Protein AF-0000000084987198 (afdb_homodimer)

Secondary structure (DSSP, 8-state):
-BGGG--HHHHHHHHHHHTT-S-EEEETTEEEETTEE--TTT-HHHHHHHHHHHTEEEEE---TTS--EEEEETTS--EEEESSHHHHHHHHHHHHHH-SB---/-BGGG--HHHHHHHHHHHTT-S-EEEETTEEEETTEE--TTT-HHHHHHHHHHHTEEEEE---TTS--EEEEETTS--EEEESSHHHHHHHHHHHHHH-SB---

Nearest PDB structures (foldseek):
  4pup-assembly1_A-2  TM=8.197E-01  e=8.682E-09  Burkholderia cenocepacia J2315
  4qyb-assembly1_A  TM=8.614E-01  e=1.372E-07  Burkholderia cenocepacia J2315
  4pup-assembly2_C  TM=8.541E-01  e=2.129E-07  Burkholderia cenocepacia J2315
  1r7l-assembly1_B  TM=6.574E-01  e=4.109E-02  Bacillus cereus
  1r7l-assembly1_A  TM=6.553E-01  e=1.534E-01  Bacillus cereus

Organism: Nitrosospira multiformis (strain ATCC 25196 / NCIMB 11849 / C 71) (NCBI:txid323848)

Structure (mmCIF, N/CA/C/O backbone):
data_AF-0000000084987198-model_v1
#
loop_
_entity.id
_entity.type
_entity.pdbx_description
1 polymer 'DUF2591 domain-containing protein'
#
loop_
_atom_site.group_PDB
_atom_site.id
_atom_site.type_symbol
_atom_site.label_atom_id
_atom_site.label_alt_id
_atom_site.label_comp_id
_atom_site.label_asym_id
_atom_site.label_entity_id
_atom_site.label_seq_id
_atom_site.pdbx_PDB_ins_code
_atom_site.Cartn_x
_atom_site.Cartn_y
_atom_site.Cartn_z
_atom_site.occupancy
_atom_site.B_iso_or_equiv
_atom_site.auth_seq_id
_atom_site.auth_comp_id
_atom_site.auth_asym_id
_atom_site.auth_atom_id
_atom_site.pdbx_PDB_model_num
ATOM 1 N N . MET A 1 1 ? -2.961 -26.531 -2.234 1 95.56 1 MET A N 1
ATOM 2 C CA . MET A 1 1 ? -3.043 -25.688 -1.049 1 95.56 1 MET A CA 1
ATOM 3 C C . MET A 1 1 ? -3.904 -24.453 -1.316 1 95.56 1 MET A C 1
ATOM 5 O O . MET A 1 1 ? -3.824 -23.859 -2.391 1 95.56 1 MET A O 1
ATOM 9 N N . ARG A 1 2 ? -4.75 -24.094 -0.308 1 98.12 2 ARG A N 1
ATOM 10 C CA . ARG A 1 2 ? -5.609 -22.922 -0.488 1 98.12 2 ARG A CA 1
ATOM 11 C C . ARG A 1 2 ? -4.809 -21.641 -0.394 1 98.12 2 ARG A C 1
ATOM 13 O O . ARG A 1 2 ? -4 -21.469 0.522 1 98.12 2 ARG A O 1
ATOM 20 N N . VAL A 1 3 ? -5.082 -20.781 -1.3 1 98.56 3 VAL A N 1
ATOM 21 C CA . VAL A 1 3 ? -4.383 -19.5 -1.342 1 98.56 3 VAL A CA 1
ATOM 22 C C . VAL A 1 3 ? -4.633 -18.734 -0.048 1 98.56 3 VAL A C 1
ATOM 24 O O . VAL A 1 3 ? -3.738 -18.062 0.467 1 98.56 3 VAL A O 1
ATOM 27 N N . SER A 1 4 ? -5.832 -18.828 0.525 1 98.25 4 SER A N 1
ATOM 28 C CA . SER A 1 4 ? -6.227 -18.109 1.738 1 98.25 4 SER A CA 1
ATOM 29 C C . SER A 1 4 ? -5.391 -18.562 2.934 1 98.25 4 SER A C 1
ATOM 31 O O . SER A 1 4 ? -5.379 -17.891 3.973 1 98.25 4 SER A O 1
ATOM 33 N N . GLU A 1 5 ? -4.648 -19.609 2.797 1 97.62 5 GLU A N 1
ATOM 34 C CA . GLU A 1 5 ? -3.863 -20.141 3.906 1 97.62 5 GLU A CA 1
ATOM 35 C C . GLU A 1 5 ? -2.381 -19.828 3.738 1 97.62 5 GLU A C 1
ATOM 37 O O . GLU A 1 5 ? -1.586 -20.047 4.656 1 97.62 5 GLU A O 1
ATOM 42 N N . LEU A 1 6 ? -2.023 -19.375 2.596 1 98.12 6 LEU A N 1
ATOM 43 C CA . LEU A 1 6 ? -0.623 -19.078 2.322 1 98.12 6 LEU A CA 1
ATOM 44 C C . LEU A 1 6 ? -0.114 -17.969 3.242 1 98.12 6 LEU A C 1
ATOM 46 O O . LEU A 1 6 ? -0.824 -17 3.502 1 98.12 6 LEU A O 1
ATOM 50 N N . LYS A 1 7 ? 1.096 -18.172 3.729 1 97.12 7 LYS A N 1
ATOM 51 C CA . LYS A 1 7 ? 1.742 -17.172 4.574 1 97.12 7 LYS A CA 1
ATOM 52 C C . LYS A 1 7 ? 3.262 -17.266 4.473 1 97.12 7 LYS A C 1
ATOM 54 O O . LYS A 1 7 ? 3.795 -18.234 3.934 1 97.12 7 LYS A O 1
ATOM 59 N N . GLY A 1 8 ? 3.889 -16.266 4.902 1 97.75 8 GLY A N 1
ATOM 60 C CA . GLY A 1 8 ? 5.34 -16.281 5.012 1 97.75 8 GLY A CA 1
ATOM 61 C C . GLY A 1 8 ? 6.031 -16.594 3.699 1 97.75 8 GLY A C 1
ATOM 62 O O . GLY A 1 8 ? 5.668 -16.062 2.652 1 97.75 8 GLY A O 1
ATOM 63 N N . GLU A 1 9 ? 7.035 -17.453 3.822 1 98.06 9 GLU A N 1
ATOM 64 C CA . GLU A 1 9 ? 7.895 -17.766 2.682 1 98.06 9 GLU A CA 1
ATOM 65 C C . GLU A 1 9 ? 7.113 -18.453 1.571 1 98.06 9 GLU A C 1
ATOM 67 O O . GLU A 1 9 ? 7.422 -18.297 0.389 1 98.06 9 GLU A O 1
ATOM 72 N N . LEU A 1 10 ? 6.145 -19.188 1.905 1 97.69 10 LEU A N 1
ATOM 73 C CA . LEU A 1 10 ? 5.359 -19.875 0.89 1 97.69 10 LEU A CA 1
ATOM 74 C C . LEU A 1 10 ? 4.504 -18.906 0.097 1 97.69 10 LEU A C 1
ATOM 76 O O . LEU A 1 10 ? 4.398 -19.016 -1.127 1 97.69 10 LEU A O 1
ATOM 80 N N . LEU A 1 11 ? 3.885 -17.984 0.787 1 98.62 11 LEU A N 1
ATOM 81 C CA . LEU A 1 11 ? 3.162 -16.938 0.077 1 98.62 11 LEU A CA 1
ATOM 82 C C . LEU A 1 11 ? 4.102 -16.156 -0.836 1 98.62 11 LEU A C 1
ATOM 84 O O . LEU A 1 11 ? 3.797 -15.945 -2.014 1 98.62 11 LEU A O 1
ATOM 88 N N . ASP A 1 12 ? 5.199 -15.797 -0.318 1 98.75 12 ASP A N 1
ATOM 89 C CA . ASP A 1 12 ? 6.164 -15.016 -1.079 1 98.75 12 ASP A CA 1
ATOM 90 C C . ASP A 1 12 ? 6.664 -15.789 -2.297 1 98.75 12 ASP A C 1
ATOM 92 O O . ASP A 1 12 ? 6.902 -15.203 -3.355 1 98.75 12 ASP A O 1
ATOM 96 N N . TYR A 1 13 ? 6.812 -17.109 -2.133 1 98.38 13 TYR A N 1
ATOM 97 C CA . TYR A 1 13 ? 7.188 -17.984 -3.242 1 98.38 13 TYR A CA 1
ATOM 98 C C . TYR A 1 13 ? 6.168 -17.891 -4.371 1 98.38 13 TYR A C 1
ATOM 100 O O . TYR A 1 13 ? 6.535 -17.688 -5.531 1 98.38 13 TYR A O 1
ATOM 108 N N . TRP A 1 14 ? 4.969 -18 -4.055 1 98.38 14 TRP A N 1
ATOM 109 C CA . TRP A 1 14 ? 3.922 -18.016 -5.066 1 98.38 14 TRP A CA 1
ATOM 110 C C . TRP A 1 14 ? 3.73 -16.641 -5.676 1 98.38 14 TRP A C 1
ATOM 112 O O . TRP A 1 14 ? 3.355 -16.516 -6.844 1 98.38 14 TRP A O 1
ATOM 122 N N . VAL A 1 15 ? 3.998 -15.578 -4.93 1 98.75 15 VAL A N 1
ATOM 123 C CA . VAL A 1 15 ? 3.99 -14.234 -5.496 1 98.75 15 VAL A CA 1
ATOM 124 C C . VAL A 1 15 ? 5.086 -14.109 -6.551 1 98.75 15 VAL A C 1
ATOM 126 O O . VAL A 1 15 ? 4.871 -13.531 -7.617 1 98.75 15 VAL A O 1
ATOM 129 N N . ALA A 1 16 ? 6.234 -14.656 -6.211 1 98.62 16 ALA A N 1
ATOM 130 C CA . ALA A 1 16 ? 7.324 -14.648 -7.18 1 98.62 16 ALA A CA 1
ATOM 131 C C . ALA A 1 16 ? 6.93 -15.391 -8.453 1 98.62 16 ALA A C 1
ATOM 133 O O . ALA A 1 16 ? 7.18 -14.914 -9.562 1 98.62 16 ALA A O 1
ATOM 134 N N . LYS A 1 17 ? 6.328 -16.547 -8.289 1 97.81 17 LYS A N 1
ATOM 135 C CA . LYS A 1 17 ? 5.859 -17.328 -9.438 1 97.81 17 LYS A CA 1
ATOM 136 C C . LYS A 1 17 ? 4.836 -16.531 -10.242 1 97.81 17 LYS A C 1
ATOM 138 O O . LYS A 1 17 ? 4.891 -16.516 -11.477 1 97.81 17 LYS A O 1
ATOM 143 N N . ALA A 1 18 ? 3.947 -15.906 -9.547 1 98.06 18 ALA A N 1
ATOM 144 C CA . ALA A 1 18 ? 2.939 -15.078 -10.203 1 98.06 18 ALA A CA 1
ATOM 145 C C . ALA A 1 18 ? 3.592 -13.945 -11 1 98.06 18 ALA A C 1
ATOM 147 O O . ALA A 1 18 ? 3.045 -13.492 -12.008 1 98.06 18 ALA A O 1
ATOM 148 N N . ASN A 1 19 ? 4.734 -13.461 -10.531 1 97.25 19 ASN A N 1
ATOM 149 C CA . ASN A 1 19 ? 5.492 -12.391 -11.164 1 97.25 19 ASN A CA 1
ATOM 150 C C . ASN A 1 19 ? 6.414 -12.93 -12.258 1 97.25 19 ASN A C 1
ATOM 152 O O . ASN A 1 19 ? 7.316 -12.227 -12.711 1 97.25 19 ASN A O 1
ATOM 156 N N . ASP A 1 20 ? 6.27 -14.156 -12.602 1 96.56 20 ASP A N 1
ATOM 157 C CA . ASP A 1 20 ? 6.973 -14.828 -13.688 1 96.56 20 ASP A CA 1
ATOM 158 C C . ASP A 1 20 ? 8.469 -14.898 -13.406 1 96.56 20 ASP A C 1
ATOM 160 O O . ASP A 1 20 ? 9.289 -14.711 -14.312 1 96.56 20 ASP A O 1
ATOM 164 N N . VAL A 1 21 ? 8.75 -14.93 -12.164 1 95.56 21 VAL A N 1
ATOM 165 C CA . VAL A 1 21 ? 10.141 -15.148 -11.789 1 95.56 21 VAL A CA 1
ATOM 166 C C . VAL A 1 21 ? 10.539 -16.594 -12.07 1 95.56 21 VAL A C 1
ATOM 168 O O . VAL A 1 21 ? 9.859 -17.531 -11.633 1 95.56 21 VAL A O 1
ATOM 171 N N . GLU A 1 22 ? 11.57 -16.781 -12.758 1 92.56 22 GLU A N 1
ATOM 172 C CA . GLU A 1 22 ? 11.977 -18.109 -13.195 1 92.56 22 GLU A CA 1
ATOM 173 C C . GLU A 1 22 ? 12.68 -18.875 -12.078 1 92.56 22 GLU A C 1
ATOM 175 O O . GLU A 1 22 ? 12.367 -20.031 -11.82 1 92.56 22 GLU A O 1
ATOM 180 N N . GLU A 1 23 ? 13.609 -18.188 -11.453 1 95.31 23 GLU A N 1
ATOM 181 C CA . GLU A 1 23 ? 14.406 -18.859 -10.422 1 95.31 23 GLU A CA 1
ATOM 182 C C . GLU A 1 23 ? 14.047 -18.344 -9.031 1 95.31 23 GLU A C 1
ATOM 184 O O . GLU A 1 23 ? 14.5 -17.266 -8.625 1 95.31 23 GLU A O 1
ATOM 189 N N . VAL A 1 24 ? 13.289 -19.062 -8.383 1 97.12 24 VAL A N 1
ATOM 190 C CA . VAL A 1 24 ? 12.875 -18.75 -7.02 1 97.12 24 VAL A CA 1
ATOM 191 C C . VAL A 1 24 ? 13.109 -19.969 -6.113 1 97.12 24 VAL A C 1
ATOM 193 O O . VAL A 1 24 ? 12.859 -21.109 -6.508 1 97.12 24 VAL A O 1
ATOM 196 N N . HIS A 1 25 ? 13.664 -19.719 -4.875 1 96.69 25 HIS A N 1
ATOM 197 C CA . HIS A 1 25 ? 13.938 -20.766 -3.898 1 96.69 25 HIS A CA 1
ATOM 198 C C . HIS A 1 25 ? 13.5 -20.344 -2.498 1 96.69 25 HIS A C 1
ATOM 200 O O . HIS A 1 25 ? 13.477 -19.141 -2.188 1 96.69 25 HIS A O 1
ATOM 206 N N . VAL A 1 26 ? 13.07 -21.312 -1.726 1 96.94 26 VAL A N 1
ATOM 207 C CA . VAL A 1 26 ? 12.883 -21.109 -0.294 1 96.94 26 VAL A CA 1
ATOM 208 C C . VAL A 1 26 ? 14.047 -21.719 0.479 1 96.94 26 VAL A C 1
ATOM 210 O O . VAL A 1 26 ? 14.25 -22.938 0.432 1 96.94 26 VAL A O 1
ATOM 213 N N . ILE A 1 27 ? 14.836 -20.906 1.097 1 96.56 27 ILE A N 1
ATOM 214 C CA . ILE A 1 27 ? 16 -21.328 1.872 1 96.56 27 ILE A CA 1
ATOM 215 C C . ILE A 1 27 ? 15.859 -20.844 3.312 1 96.56 27 ILE A C 1
ATOM 217 O O . ILE A 1 27 ? 15.688 -19.656 3.559 1 96.56 27 ILE A O 1
ATOM 221 N N . ASP A 1 28 ? 15.961 -21.75 4.355 1 95.88 28 ASP A N 1
ATOM 222 C CA . ASP A 1 28 ? 15.883 -21.422 5.777 1 95.88 28 ASP A CA 1
ATOM 223 C C . ASP A 1 28 ? 14.648 -20.578 6.082 1 95.88 28 ASP A C 1
ATOM 225 O O . ASP A 1 28 ? 14.75 -19.516 6.699 1 95.88 28 ASP A O 1
ATOM 229 N N . SER A 1 29 ? 13.539 -20.891 5.473 1 96.25 29 SER A N 1
ATOM 230 C CA . SER A 1 29 ? 12.234 -20.281 5.727 1 96.25 29 SER A CA 1
ATOM 231 C C . SER A 1 29 ? 12.164 -18.875 5.148 1 96.25 29 SER A C 1
ATOM 233 O O . SER A 1 29 ? 11.43 -18.016 5.66 1 96.25 29 SER A O 1
ATOM 235 N N . HIS A 1 30 ? 13 -18.625 4.137 1 97.38 30 HIS A N 1
ATOM 236 C CA . HIS A 1 30 ? 12.953 -17.359 3.414 1 97.38 30 HIS A CA 1
ATOM 237 C C . HIS A 1 30 ? 12.867 -17.594 1.909 1 97.38 30 HIS A C 1
ATOM 239 O O . HIS A 1 30 ? 13.523 -18.5 1.374 1 97.38 30 HIS A O 1
ATOM 245 N N . CYS A 1 31 ? 11.984 -16.844 1.279 1 98.44 31 CYS A N 1
ATOM 246 C CA . CYS A 1 31 ? 11.945 -16.844 -0.179 1 98.44 31 CYS A CA 1
ATOM 247 C C . CYS A 1 31 ? 13.102 -16.031 -0.752 1 98.44 31 CYS A C 1
ATOM 249 O O . CYS A 1 31 ? 13.375 -14.914 -0.295 1 98.44 31 CYS A O 1
ATOM 251 N N . VAL A 1 32 ? 13.781 -16.594 -1.718 1 98 32 VAL A N 1
ATOM 252 C CA . VAL A 1 32 ? 14.961 -15.977 -2.322 1 98 32 VAL A CA 1
ATOM 253 C C . VAL A 1 32 ? 14.797 -15.93 -3.84 1 98 32 VAL A C 1
ATOM 255 O O . VAL A 1 32 ? 14.492 -16.953 -4.469 1 98 32 VAL A O 1
ATOM 258 N N . VAL A 1 33 ? 14.93 -14.703 -4.41 1 97.44 33 VAL A N 1
ATOM 259 C CA . VAL A 1 33 ? 14.914 -14.453 -5.848 1 97.44 33 VAL A CA 1
ATOM 260 C C . VAL A 1 33 ? 16.219 -13.773 -6.27 1 97.44 33 VAL A C 1
ATOM 262 O O . VAL A 1 33 ? 16.609 -12.758 -5.699 1 97.44 33 VAL A O 1
ATOM 265 N N . ASN A 1 34 ? 16.906 -14.352 -7.23 1 94.88 34 ASN A N 1
ATOM 266 C CA . ASN A 1 34 ? 18.188 -13.812 -7.695 1 94.88 34 ASN A CA 1
ATOM 267 C C . ASN A 1 34 ? 19.141 -13.539 -6.535 1 94.88 34 ASN A C 1
ATOM 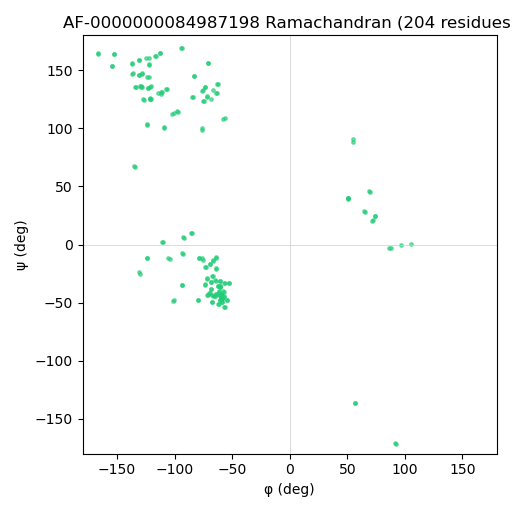269 O O . ASN A 1 34 ? 19.688 -12.445 -6.426 1 94.88 34 ASN A O 1
ATOM 273 N N . HIS A 1 35 ? 19.141 -14.383 -5.602 1 93.19 35 HIS A N 1
ATOM 274 C CA . HIS A 1 35 ? 20.062 -14.391 -4.469 1 93.19 35 HIS A CA 1
ATOM 275 C C . HIS A 1 35 ? 19.75 -13.266 -3.492 1 93.19 35 HIS A C 1
ATOM 277 O O . HIS A 1 35 ? 20.609 -12.828 -2.732 1 93.19 35 HIS A O 1
ATOM 283 N N . GLN A 1 36 ? 18.609 -12.789 -3.535 1 96.44 36 GLN A N 1
ATOM 284 C CA . GLN A 1 36 ? 18.156 -11.766 -2.594 1 96.44 36 GLN A CA 1
ATOM 285 C C . GLN A 1 36 ? 16.828 -12.156 -1.942 1 96.44 36 GLN A C 1
ATOM 287 O O . GLN A 1 36 ? 15.984 -12.789 -2.576 1 96.44 36 GLN A O 1
ATOM 292 N N . ARG A 1 37 ? 16.719 -11.727 -0.712 1 97.31 37 ARG A N 1
ATOM 293 C CA . ARG A 1 37 ? 15.461 -11.992 -0.005 1 97.31 37 ARG A CA 1
ATOM 294 C C . ARG A 1 37 ? 14.289 -11.289 -0.687 1 97.31 37 ARG A C 1
ATOM 296 O O . ARG A 1 37 ? 14.406 -10.133 -1.106 1 97.31 37 ARG A O 1
ATOM 303 N N . TRP A 1 38 ? 13.242 -12.008 -0.928 1 98.38 38 TRP A N 1
ATOM 304 C CA . TRP A 1 38 ? 12.023 -11.547 -1.572 1 98.38 38 TRP A CA 1
ATOM 305 C C . TRP A 1 38 ? 10.805 -11.812 -0.692 1 98.38 38 TRP A C 1
ATOM 307 O O . TRP A 1 38 ? 10.336 -12.953 -0.6 1 98.38 38 TRP A O 1
ATOM 317 N N . GLU A 1 39 ? 10.328 -10.703 -0.047 1 98.69 39 GLU A N 1
ATOM 318 C CA . GLU A 1 39 ? 9.281 -10.844 0.963 1 98.69 39 GLU A CA 1
ATOM 319 C C . GLU A 1 39 ? 8.188 -9.797 0.778 1 98.69 39 GLU A C 1
ATOM 321 O O . GLU A 1 39 ? 7.938 -8.992 1.676 1 98.69 39 GLU A O 1
ATOM 326 N N . PRO A 1 40 ? 7.453 -9.891 -0.296 1 98.81 40 PRO A N 1
ATOM 327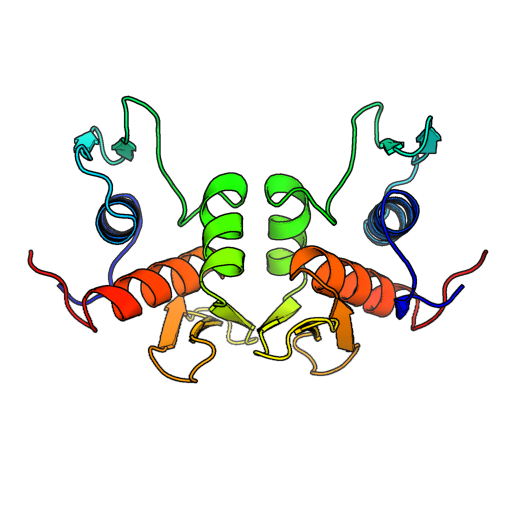 C CA . PRO A 1 40 ? 6.441 -8.867 -0.593 1 98.81 40 PRO A CA 1
ATOM 328 C C . PRO A 1 40 ? 5.266 -8.906 0.381 1 98.81 40 PRO A C 1
ATOM 330 O O . PRO A 1 40 ? 4.523 -7.926 0.495 1 98.81 40 PRO A O 1
ATOM 333 N N . SER A 1 41 ? 5.078 -9.961 1.116 1 98.81 41 SER A N 1
ATOM 334 C CA . SER A 1 41 ? 3.949 -10.078 2.035 1 98.81 41 SER A CA 1
ATOM 335 C C . SER A 1 41 ? 4.207 -9.305 3.324 1 98.81 41 SER A C 1
ATOM 337 O O . SER A 1 41 ? 3.287 -9.078 4.113 1 98.81 41 SER A O 1
ATOM 339 N N . VAL A 1 42 ? 5.477 -8.852 3.521 1 98.5 42 VAL A N 1
ATOM 340 C CA . VAL A 1 42 ? 5.777 -8.109 4.742 1 98.5 42 VAL A CA 1
ATOM 341 C C . VAL A 1 42 ? 6.52 -6.82 4.391 1 98.5 42 VAL A C 1
ATOM 343 O O . VAL A 1 42 ? 6.543 -5.875 5.184 1 98.5 42 VAL A O 1
ATOM 346 N N . ASP A 1 43 ? 7.172 -6.797 3.271 1 98.75 43 ASP A N 1
ATOM 347 C CA . ASP A 1 43 ? 7.996 -5.664 2.857 1 98.75 43 ASP A CA 1
ATOM 348 C C . ASP A 1 43 ? 7.238 -4.758 1.892 1 98.75 43 ASP A C 1
ATOM 350 O O . ASP A 1 43 ? 7.078 -5.086 0.715 1 98.75 43 ASP A O 1
ATOM 354 N N . TRP A 1 44 ? 6.98 -3.576 2.312 1 98.88 44 TRP A N 1
ATOM 355 C CA . TRP A 1 44 ? 6.188 -2.641 1.52 1 98.88 44 TRP A CA 1
ATOM 356 C C . TRP A 1 44 ? 6.949 -2.201 0.275 1 98.88 44 TRP A C 1
ATOM 358 O O . TRP A 1 44 ? 6.348 -1.936 -0.769 1 98.88 44 TRP A O 1
ATOM 368 N N . SER A 1 45 ? 8.242 -2.113 0.355 1 98.75 45 SER A N 1
ATOM 369 C CA . SER A 1 45 ? 9.008 -1.714 -0.82 1 98.75 45 SER A CA 1
ATOM 370 C C . SER A 1 45 ? 8.875 -2.74 -1.94 1 98.75 45 SER A C 1
ATOM 372 O O . SER A 1 45 ? 9.094 -2.422 -3.111 1 98.75 45 SER A O 1
ATOM 374 N N . GLN A 1 46 ? 8.5 -3.928 -1.6 1 98.69 46 GLN A N 1
ATOM 375 C CA . GLN A 1 46 ? 8.32 -4.984 -2.59 1 98.69 46 GLN A CA 1
ATOM 376 C C . GLN A 1 46 ? 6.844 -5.18 -2.924 1 98.69 46 GLN A C 1
ATOM 378 O O . GLN A 1 46 ? 6.469 -5.23 -4.098 1 98.69 46 GLN A O 1
ATOM 383 N N . GLY A 1 47 ? 6.016 -5.281 -1.897 1 98.81 47 GLY A N 1
ATOM 384 C CA . GLY A 1 47 ? 4.598 -5.555 -2.092 1 98.81 47 GLY A CA 1
ATOM 385 C C . GLY A 1 47 ? 3.83 -4.363 -2.633 1 98.81 47 GLY A C 1
ATOM 386 O O . GLY A 1 47 ? 2.873 -4.527 -3.393 1 98.81 47 GLY A O 1
ATOM 387 N N . GLY A 1 48 ? 4.211 -3.16 -2.232 1 98.81 48 GLY A N 1
ATOM 388 C CA . GLY A 1 48 ? 3.533 -1.937 -2.631 1 98.81 48 GLY A CA 1
ATOM 389 C C . GLY A 1 48 ? 3.457 -1.761 -4.137 1 98.81 48 GLY A C 1
ATOM 390 O O . GLY A 1 48 ? 2.371 -1.572 -4.691 1 98.81 48 GLY A O 1
ATOM 391 N N . PRO A 1 49 ? 4.602 -1.828 -4.781 1 98.69 49 PRO A N 1
ATOM 392 C CA . PRO A 1 49 ? 4.605 -1.699 -6.242 1 98.69 49 PRO A CA 1
ATOM 393 C C . PRO A 1 49 ? 3.705 -2.725 -6.926 1 98.69 49 PRO A C 1
ATOM 395 O O . PRO A 1 49 ? 3.125 -2.439 -7.977 1 98.69 49 PRO A O 1
ATOM 398 N N . ILE A 1 50 ? 3.57 -3.902 -6.406 1 98.62 50 ILE A N 1
ATOM 399 C CA . ILE A 1 50 ? 2.691 -4.922 -6.973 1 98.62 50 ILE A CA 1
ATOM 400 C C . ILE A 1 50 ? 1.236 -4.484 -6.832 1 98.62 50 ILE A C 1
ATOM 402 O O . ILE A 1 50 ? 0.451 -4.609 -7.777 1 98.62 50 ILE A O 1
ATOM 406 N N . ILE A 1 51 ? 0.823 -3.943 -5.66 1 98.56 51 ILE A N 1
ATOM 407 C CA . ILE A 1 51 ? -0.519 -3.424 -5.422 1 98.56 51 ILE A CA 1
ATOM 408 C C . ILE A 1 51 ? -0.866 -2.383 -6.484 1 98.56 51 ILE A C 1
ATOM 410 O O . ILE A 1 51 ? -1.944 -2.432 -7.082 1 98.56 51 ILE A O 1
ATOM 414 N N . GLU A 1 52 ? 0.058 -1.502 -6.691 1 97.62 52 GLU A N 1
ATOM 415 C CA . GLU A 1 52 ? -0.151 -0.421 -7.648 1 97.62 52 GLU A CA 1
ATOM 416 C C . GLU A 1 52 ? -0.233 -0.957 -9.078 1 97.62 52 GLU A C 1
ATOM 418 O O . GLU A 1 52 ? -1.172 -0.642 -9.812 1 97.62 52 GLU A O 1
ATOM 423 N N . ARG A 1 53 ? 0.683 -1.753 -9.469 1 97.12 53 ARG A N 1
ATOM 424 C CA . ARG A 1 53 ? 0.782 -2.266 -10.828 1 97.12 53 ARG A CA 1
ATOM 425 C C . ARG A 1 53 ? -0.449 -3.086 -11.195 1 97.12 53 ARG A C 1
ATOM 427 O O . ARG A 1 53 ? -0.95 -2.996 -12.32 1 97.12 53 ARG A O 1
ATOM 434 N N . GLU A 1 54 ? -0.947 -3.885 -10.281 1 97 54 GLU A N 1
ATOM 435 C CA . GLU A 1 54 ? -2.018 -4.832 -10.57 1 97 54 GLU A CA 1
ATOM 436 C C . GLU A 1 54 ? -3.387 -4.23 -10.266 1 97 54 GLU A C 1
ATOM 438 O O . GLU A 1 54 ? -4.418 -4.852 -10.531 1 97 54 GLU A O 1
ATOM 443 N N . GLY A 1 55 ? -3.391 -3.061 -9.664 1 96.38 55 GLY A N 1
ATOM 444 C CA . GLY A 1 55 ? -4.648 -2.41 -9.32 1 96.38 55 GLY A CA 1
ATOM 445 C C . GLY A 1 55 ? -5.41 -3.123 -8.227 1 96.38 55 GLY A C 1
ATOM 446 O O . GLY A 1 55 ? -6.613 -3.367 -8.352 1 96.38 55 GLY A O 1
ATOM 447 N N . ILE A 1 56 ? -4.738 -3.482 -7.219 1 98.38 56 ILE A N 1
ATOM 448 C CA . ILE A 1 56 ? -5.352 -4.203 -6.109 1 98.38 56 ILE A CA 1
ATOM 449 C C . ILE A 1 56 ? -5.988 -3.209 -5.141 1 98.38 56 ILE A C 1
ATOM 451 O O . ILE A 1 56 ? -5.324 -2.283 -4.664 1 98.38 56 ILE A O 1
ATOM 455 N N . ASN A 1 57 ? -7.25 -3.406 -4.836 1 98.62 57 ASN A N 1
ATOM 456 C CA . ASN A 1 57 ? -7.961 -2.613 -3.836 1 98.62 57 ASN A CA 1
ATOM 457 C C . ASN A 1 57 ? -7.711 -3.139 -2.426 1 98.62 57 ASN A C 1
ATOM 459 O O . ASN A 1 57 ? -7.613 -4.352 -2.217 1 98.62 57 ASN A O 1
ATOM 463 N N . LEU A 1 58 ? -7.645 -2.25 -1.477 1 98.44 58 LEU A N 1
ATOM 464 C CA . LEU A 1 58 ? -7.453 -2.588 -0.07 1 98.44 58 LEU A CA 1
ATOM 465 C C . LEU A 1 58 ? -8.586 -2.02 0.783 1 98.44 58 LEU A C 1
ATOM 467 O O . LEU A 1 58 ? -8.938 -0.846 0.649 1 98.44 58 LEU A O 1
ATOM 471 N N . SER A 1 59 ? -9.07 -2.879 1.67 1 97.25 59 SER A N 1
ATOM 472 C CA . SER A 1 59 ? -10.086 -2.475 2.639 1 97.25 59 SER A CA 1
ATOM 473 C C . SER A 1 59 ? -9.742 -2.971 4.039 1 97.25 59 SER A C 1
ATOM 475 O O . SER A 1 59 ? -9.344 -4.125 4.215 1 97.25 59 SER A O 1
ATOM 477 N N . HIS A 1 60 ? -9.906 -2.09 5.008 1 94.75 60 HIS A N 1
ATOM 478 C CA . HIS A 1 60 ? -9.617 -2.395 6.406 1 94.75 60 HIS A CA 1
ATOM 479 C C . HIS A 1 60 ? -10.891 -2.461 7.234 1 94.75 60 HIS A C 1
ATOM 481 O O . HIS A 1 60 ? -11.773 -1.605 7.098 1 94.75 60 HIS A O 1
ATOM 487 N N . SER A 1 61 ? -11.016 -3.479 7.969 1 89.19 61 SER A N 1
ATOM 488 C CA . SER A 1 61 ? -12.148 -3.596 8.883 1 89.19 61 SER A CA 1
ATOM 489 C C . SER A 1 61 ? -11.688 -3.543 10.336 1 89.19 61 SER A C 1
ATOM 491 O O . SER A 1 61 ? -10.484 -3.545 10.617 1 89.19 61 SER A O 1
ATOM 493 N N . LEU A 1 62 ? -12.602 -3.326 11.352 1 81.25 62 LEU A N 1
ATOM 494 C CA . LEU A 1 62 ? -12.281 -3.145 12.766 1 81.25 62 LEU A CA 1
ATOM 495 C C . LEU A 1 62 ? -12.328 -4.477 13.508 1 81.25 62 LEU A C 1
ATOM 497 O O . LEU A 1 62 ? -12.023 -4.539 14.703 1 81.25 62 LEU A O 1
ATOM 501 N N . GLU A 1 63 ? -12.5 -5.582 12.883 1 77.06 63 GLU A N 1
ATOM 502 C CA . GLU A 1 63 ? -12.664 -6.848 13.586 1 77.06 63 GLU A CA 1
ATOM 503 C C . GLU A 1 63 ? -11.328 -7.363 14.109 1 77.06 63 GLU A C 1
ATOM 505 O O . GLU A 1 63 ? -10.656 -8.156 13.438 1 77.06 63 GLU A O 1
ATOM 510 N N . PRO A 1 64 ? -11.258 -6.98 15.508 1 72.44 64 PRO A N 1
ATOM 511 C CA . PRO A 1 64 ? -10 -7.449 16.094 1 72.44 64 PRO A CA 1
ATOM 512 C C . PRO A 1 64 ? -9.914 -8.969 16.172 1 72.44 64 PRO A C 1
ATOM 514 O O . PRO A 1 64 ? -10.945 -9.641 16.281 1 72.44 64 PRO A O 1
ATOM 517 N N . ASP A 1 65 ? -8.727 -9.602 15.727 1 79.75 65 ASP A N 1
ATOM 518 C CA . ASP A 1 65 ? -8.43 -11.016 15.922 1 79.75 65 ASP A CA 1
ATOM 519 C C . ASP A 1 65 ? -8.797 -11.836 14.688 1 79.75 65 ASP A C 1
ATOM 521 O O . ASP A 1 65 ? -8.977 -13.047 14.773 1 79.75 65 ASP A O 1
ATOM 525 N N . SER A 1 66 ? -9.25 -11.156 13.859 1 88 66 SER A N 1
ATOM 526 C CA . SER A 1 66 ? -9.5 -11.836 12.594 1 88 66 SER A CA 1
ATOM 527 C C . SER A 1 66 ? -8.758 -11.164 11.445 1 88 66 SER A C 1
ATOM 529 O O . SER A 1 66 ? -8.164 -10.094 11.625 1 88 66 SER A O 1
ATOM 531 N N . GLU A 1 67 ? -8.664 -11.984 10.492 1 93.62 67 GLU A N 1
ATOM 532 C CA . GLU A 1 67 ? -8.141 -11.328 9.297 1 93.62 67 GLU A CA 1
ATOM 533 C C . GLU A 1 67 ? -9.016 -10.156 8.883 1 93.62 67 GLU A C 1
ATOM 535 O O . GLU A 1 67 ? -10.117 -10.352 8.359 1 93.62 67 GLU A O 1
ATOM 540 N N . HIS A 1 68 ? -8.484 -8.93 9.109 1 94.88 68 HIS A N 1
ATOM 541 C CA . HIS A 1 68 ? -9.312 -7.73 9.023 1 94.88 68 HIS A CA 1
ATOM 542 C C . HIS A 1 68 ? -8.938 -6.891 7.805 1 94.88 68 HIS A C 1
ATOM 544 O O . HIS A 1 68 ? -9.492 -5.805 7.602 1 94.88 68 HIS A O 1
ATOM 550 N N . CYS A 1 69 ? -8.062 -7.348 7.082 1 97.25 69 CYS A N 1
ATOM 551 C CA . CYS A 1 69 ? -7.746 -6.691 5.82 1 97.25 69 CYS A CA 1
ATOM 552 C C . CYS A 1 69 ? -8.266 -7.504 4.641 1 97.25 69 CYS A C 1
ATOM 554 O O . CYS A 1 69 ? -8.133 -8.727 4.617 1 97.25 69 CYS A O 1
ATOM 556 N N . THR A 1 70 ? -8.898 -6.832 3.721 1 97.69 70 THR A N 1
ATOM 557 C CA . THR A 1 70 ? -9.391 -7.469 2.506 1 97.69 70 THR A CA 1
ATOM 558 C C . THR A 1 70 ? -8.773 -6.824 1.268 1 97.69 70 THR A C 1
ATOM 560 O O . THR A 1 70 ? -8.664 -5.602 1.19 1 97.69 70 THR A O 1
ATOM 563 N N . ALA A 1 71 ? -8.383 -7.625 0.388 1 98.62 71 ALA A N 1
ATOM 564 C CA . ALA A 1 71 ? -7.895 -7.176 -0.914 1 98.62 71 ALA A CA 1
ATOM 565 C C . ALA A 1 71 ? -8.688 -7.816 -2.047 1 98.62 71 ALA A C 1
ATOM 567 O O . ALA A 1 71 ? -9.086 -8.977 -1.952 1 98.62 71 ALA A O 1
ATOM 568 N N . PHE A 1 72 ? -8.906 -7.059 -3.1 1 98.38 72 PHE A N 1
ATOM 569 C CA . PHE A 1 72 ? -9.594 -7.594 -4.27 1 98.38 72 PHE A CA 1
ATOM 570 C C . PHE A 1 72 ? -9.195 -6.832 -5.527 1 98.38 72 PHE A C 1
ATOM 572 O O . PHE A 1 72 ? -8.797 -5.668 -5.457 1 98.38 72 PHE A O 1
ATOM 579 N N . MET A 1 73 ? -9.289 -7.488 -6.641 1 97.69 73 MET A N 1
ATOM 580 C CA . MET A 1 73 ? -8.906 -6.879 -7.91 1 97.69 73 MET A CA 1
ATOM 581 C C . MET A 1 73 ? -9.914 -5.809 -8.328 1 97.69 73 MET A C 1
ATOM 583 O O . MET A 1 73 ? -11.07 -5.848 -7.906 1 97.69 73 MET A O 1
ATOM 587 N N . ARG A 1 74 ? -9.508 -4.926 -9.102 1 92.12 74 ARG A N 1
ATOM 588 C CA . ARG A 1 74 ? -10.328 -3.826 -9.609 1 92.12 74 ARG A CA 1
ATOM 589 C C . ARG A 1 74 ? -11.625 -4.344 -10.234 1 92.12 74 ARG A C 1
ATOM 591 O O . ARG A 1 74 ? -12.656 -3.684 -10.164 1 92.12 74 ARG A O 1
ATOM 598 N N . SER A 1 75 ? -11.547 -5.48 -10.805 1 89.94 75 SER A N 1
ATOM 599 C CA . SER A 1 75 ? -12.711 -6.098 -11.43 1 89.94 75 SER A CA 1
ATOM 600 C C . SER A 1 75 ? -13.766 -6.48 -10.398 1 89.94 75 SER A C 1
ATOM 602 O O . SER A 1 75 ? -14.914 -6.754 -10.742 1 89.94 75 SER A O 1
ATOM 604 N N . GLY A 1 76 ? -13.367 -6.465 -9.203 1 90.31 76 GLY A N 1
ATOM 605 C CA . GLY A 1 76 ? -14.234 -6.934 -8.141 1 90.31 76 GLY A CA 1
ATOM 606 C C . GLY A 1 76 ? -14.117 -8.43 -7.891 1 90.31 76 GLY A C 1
ATOM 607 O O . GLY A 1 76 ? -14.672 -8.945 -6.918 1 90.31 76 GLY A O 1
ATOM 608 N N . ARG A 1 77 ? -13.328 -8.984 -8.703 1 92.12 77 ARG A N 1
ATOM 609 C CA . ARG A 1 77 ? -13.117 -10.43 -8.578 1 92.12 77 ARG A CA 1
ATOM 610 C C . ARG A 1 77 ? -11.891 -10.734 -7.727 1 92.12 77 ARG A C 1
ATOM 612 O O . ARG A 1 77 ? -11.18 -9.82 -7.305 1 92.12 77 ARG A O 1
ATOM 619 N N . ASN A 1 78 ? -11.688 -12.039 -7.32 1 97.38 78 ASN A N 1
ATOM 620 C CA . ASN A 1 78 ? -10.555 -12.492 -6.516 1 97.38 78 ASN A CA 1
ATOM 621 C C . ASN A 1 78 ? -10.438 -11.703 -5.219 1 97.38 78 ASN A C 1
ATOM 623 O O . ASN A 1 78 ? -9.727 -10.703 -5.156 1 97.38 78 ASN A O 1
ATOM 627 N N . ARG A 1 79 ? -11.023 -12.086 -4.285 1 98.12 79 ARG A N 1
ATOM 628 C CA . ARG A 1 79 ? -11.023 -11.445 -2.975 1 98.12 79 ARG A CA 1
ATOM 629 C C . ARG A 1 79 ? -10.312 -12.312 -1.941 1 98.12 79 ARG A C 1
ATOM 631 O O . ARG A 1 79 ? -10.586 -13.508 -1.836 1 98.12 79 ARG A O 1
ATOM 638 N N . GLN A 1 80 ? -9.438 -11.75 -1.249 1 98.5 80 GLN A N 1
ATOM 639 C CA . GLN A 1 80 ? -8.703 -12.461 -0.208 1 98.5 80 GLN A CA 1
ATOM 640 C C . GLN A 1 80 ? -8.57 -11.609 1.05 1 98.5 80 GLN A C 1
ATOM 642 O O . GLN A 1 80 ? -8.609 -10.383 0.981 1 98.5 80 GLN A O 1
ATOM 647 N N . LYS A 1 81 ? -8.391 -12.266 2.141 1 97.81 81 LYS A N 1
ATOM 648 C CA . LYS A 1 81 ? -8.242 -11.602 3.434 1 97.81 81 LYS A CA 1
ATOM 649 C C . L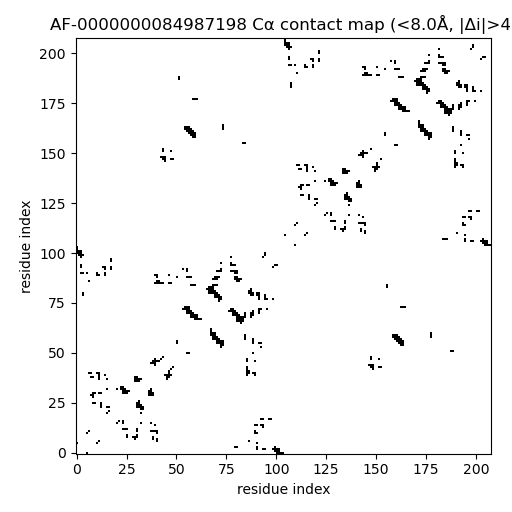YS A 1 81 ? -6.867 -11.867 4.035 1 97.81 81 LYS A C 1
ATOM 651 O O . LYS A 1 81 ? -6.168 -12.789 3.611 1 97.81 81 LYS A O 1
ATOM 656 N N . GLY A 1 82 ? -6.477 -11.078 4.984 1 97.88 82 GLY A N 1
ATOM 657 C CA . GLY A 1 82 ? -5.234 -11.242 5.727 1 97.88 82 GLY A CA 1
ATOM 658 C C . GLY A 1 82 ? -5.172 -10.398 6.984 1 97.88 82 GLY A C 1
ATOM 659 O O . GLY A 1 82 ? -5.973 -9.477 7.16 1 97.88 82 GLY A O 1
ATOM 660 N N . PHE A 1 83 ? -4.234 -10.758 7.844 1 96.44 83 PHE A N 1
ATOM 661 C CA . PHE A 1 83 ? -4.051 -10.008 9.078 1 96.44 83 PHE A CA 1
ATOM 662 C C . PHE A 1 83 ? -3.402 -8.656 8.797 1 96.44 83 PHE A C 1
ATOM 664 O O . PHE A 1 83 ? -3.459 -7.746 9.625 1 96.44 83 PHE A O 1
ATOM 671 N N . THR A 1 84 ? -2.75 -8.516 7.633 1 97.12 84 THR A N 1
ATOM 672 C CA . THR A 1 84 ? -2.184 -7.25 7.168 1 97.12 84 THR A CA 1
ATOM 673 C C . THR A 1 84 ? -2.596 -6.973 5.727 1 97.12 84 THR A C 1
ATOM 675 O O . THR A 1 84 ? -2.963 -7.891 4.992 1 97.12 84 THR A O 1
ATOM 678 N N . PRO A 1 85 ? -2.535 -5.727 5.328 1 98.44 85 PRO A N 1
ATOM 679 C CA . PRO A 1 85 ? -2.881 -5.418 3.939 1 98.44 85 PRO A CA 1
ATOM 680 C C 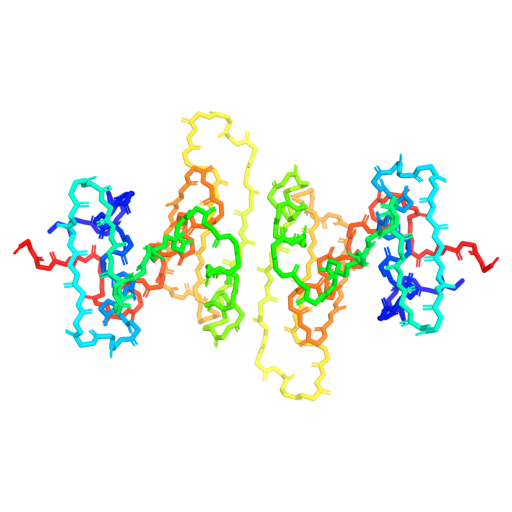. PRO A 1 85 ? -1.981 -6.133 2.934 1 98.44 85 PRO A C 1
ATOM 682 O O . PRO A 1 85 ? -2.449 -6.562 1.877 1 98.44 85 PRO A O 1
ATOM 685 N N . LEU A 1 86 ? -0.736 -6.285 3.273 1 98.88 86 LEU A N 1
ATOM 686 C CA . LEU A 1 86 ? 0.18 -6.926 2.336 1 98.88 86 LEU A CA 1
ATOM 687 C C . LEU A 1 86 ? -0.141 -8.406 2.188 1 98.88 86 LEU A C 1
ATOM 689 O O . LEU A 1 86 ? -0.104 -8.945 1.08 1 98.88 86 LEU A O 1
ATOM 693 N N . ILE A 1 87 ? -0.426 -9.047 3.26 1 98.81 87 ILE A N 1
ATOM 694 C CA . ILE A 1 87 ? -0.798 -10.453 3.172 1 98.81 87 ILE A CA 1
ATOM 695 C C . ILE A 1 87 ? -2.057 -10.602 2.32 1 98.81 87 ILE A C 1
ATOM 697 O O . ILE A 1 87 ? -2.098 -11.422 1.4 1 98.81 87 ILE A O 1
ATOM 701 N N . ALA A 1 88 ? -3.053 -9.812 2.568 1 98.81 88 ALA A N 1
ATOM 702 C CA . ALA A 1 88 ? -4.293 -9.844 1.796 1 98.81 88 ALA A CA 1
ATOM 703 C C . ALA A 1 88 ? -4.023 -9.586 0.316 1 98.81 88 ALA A C 1
ATOM 705 O O . ALA A 1 88 ? -4.512 -10.312 -0.549 1 98.81 88 ALA A O 1
ATOM 706 N N . ALA A 1 89 ? -3.25 -8.578 0.046 1 98.88 89 ALA A N 1
ATOM 707 C CA . ALA A 1 89 ? -2.971 -8.172 -1.327 1 98.88 89 ALA A CA 1
ATOM 708 C C . ALA A 1 89 ? -2.193 -9.25 -2.074 1 98.88 89 ALA A C 1
ATOM 710 O O . ALA A 1 89 ? -2.479 -9.539 -3.24 1 98.88 89 ALA A O 1
ATOM 711 N N . MET A 1 90 ? -1.169 -9.805 -1.364 1 98.88 90 MET A N 1
ATOM 712 C CA . MET A 1 90 ? -0.356 -10.812 -2.035 1 98.88 90 MET A CA 1
ATOM 713 C C . MET A 1 90 ? -1.162 -12.086 -2.287 1 98.88 90 MET A C 1
ATOM 715 O O . MET A 1 90 ? -1.017 -12.719 -3.332 1 98.88 90 MET A O 1
ATOM 719 N N . ARG A 1 91 ? -2.008 -12.461 -1.342 1 98.94 91 ARG A N 1
ATOM 720 C CA . ARG A 1 91 ? -2.914 -13.578 -1.592 1 98.94 91 ARG A CA 1
ATOM 721 C C . ARG A 1 91 ? -3.838 -13.281 -2.77 1 98.94 91 ARG A C 1
ATOM 723 O O . ARG A 1 91 ? -4.078 -14.148 -3.611 1 98.94 91 ARG A O 1
ATOM 730 N N . CYS A 1 92 ? -4.367 -12.078 -2.799 1 98.88 92 CYS A N 1
ATOM 731 C CA . CYS A 1 92 ? -5.242 -11.656 -3.887 1 98.88 92 CYS A CA 1
ATOM 732 C C . CYS A 1 92 ? -4.527 -11.742 -5.23 1 98.88 92 CYS A C 1
ATOM 734 O O . CYS A 1 92 ? -5.098 -12.219 -6.211 1 98.88 92 CYS A O 1
ATOM 736 N N . TYR A 1 93 ? -3.35 -11.312 -5.227 1 98.81 93 TYR A N 1
ATOM 737 C CA . TYR A 1 93 ? -2.543 -11.359 -6.441 1 98.81 93 TYR A CA 1
ATOM 738 C C . TYR A 1 93 ? -2.336 -12.789 -6.91 1 98.81 93 TYR A C 1
ATOM 740 O O . TYR A 1 93 ? -2.57 -13.109 -8.078 1 98.81 93 TYR A O 1
ATOM 748 N N . VAL A 1 94 ? -1.893 -13.664 -6.031 1 98.81 94 VAL A N 1
ATOM 749 C CA . VAL A 1 94 ? -1.698 -15.07 -6.355 1 98.81 94 VAL A CA 1
ATOM 750 C C . VAL A 1 94 ? -3.012 -15.672 -6.852 1 98.81 94 VAL A C 1
ATOM 752 O O . VAL A 1 94 ? -3.037 -16.375 -7.867 1 98.81 94 VAL A O 1
ATOM 755 N N . ASP A 1 95 ? -4.074 -15.367 -6.152 1 98.75 95 ASP A N 1
ATOM 756 C CA . ASP A 1 95 ? -5.41 -15.82 -6.52 1 98.75 95 ASP A CA 1
ATOM 757 C C . ASP A 1 95 ? -5.77 -15.375 -7.938 1 98.75 95 ASP A C 1
ATOM 759 O O . ASP A 1 95 ? -6.363 -16.141 -8.703 1 98.75 95 ASP A O 1
ATOM 763 N N . SER A 1 96 ? -5.453 -14.227 -8.305 1 98.38 96 SER A N 1
ATOM 764 C CA . SER A 1 96 ? -5.773 -13.672 -9.617 1 98.38 96 SER A CA 1
ATOM 765 C C . SER A 1 96 ? -5.02 -14.398 -10.727 1 98.38 96 SER A C 1
ATOM 767 O O . SER A 1 96 ? -5.465 -14.422 -11.875 1 98.38 96 SER A O 1
ATOM 769 N N . LYS A 1 97 ? -3.877 -14.953 -10.391 1 98.25 97 LYS A N 1
ATOM 770 C CA . LYS A 1 97 ? -3.016 -15.594 -11.375 1 98.25 97 LYS A CA 1
ATOM 771 C C . LYS A 1 97 ? -3.291 -17.094 -11.453 1 98.25 97 LYS A C 1
ATOM 773 O O . LYS A 1 97 ? -3.268 -17.688 -12.539 1 98.25 97 LYS A O 1
ATOM 778 N N . PHE A 1 98 ? -3.627 -17.719 -10.32 1 98.12 98 PHE A N 1
ATOM 779 C CA . PHE A 1 98 ? -3.629 -19.172 -10.266 1 98.12 98 PHE A CA 1
ATOM 780 C C . PHE A 1 98 ? -4.988 -19.703 -9.82 1 98.12 98 PHE A C 1
ATOM 782 O O . PHE A 1 98 ? -5.254 -20.906 -9.898 1 98.12 98 PHE A O 1
ATOM 789 N N . GLY A 1 99 ? -5.844 -18.812 -9.328 1 97.69 99 GLY A N 1
ATOM 790 C CA . GLY A 1 99 ? -7.09 -19.25 -8.719 1 97.69 99 GLY A CA 1
ATOM 791 C C . GLY A 1 99 ? -6.977 -19.453 -7.219 1 97.69 99 GLY A C 1
ATOM 792 O O . GLY A 1 99 ? -5.984 -19.062 -6.602 1 97.69 99 GLY A O 1
ATOM 793 N N . GLU A 1 100 ? -7.949 -19.984 -6.633 1 97.62 100 GLU A N 1
ATOM 794 C CA . GLU A 1 100 ? -8.055 -20.047 -5.176 1 97.62 100 GLU A CA 1
ATOM 795 C C . GLU A 1 100 ? -7.129 -21.125 -4.605 1 97.62 100 GLU A C 1
ATOM 797 O O . GLU A 1 100 ? -6.922 -21.188 -3.391 1 97.62 100 GLU A O 1
ATOM 802 N N . GLU A 1 101 ? -6.633 -21.922 -5.512 1 98 101 GLU A N 1
ATOM 803 C CA . GLU A 1 101 ? -5.742 -22.984 -5.082 1 98 101 GLU A CA 1
ATOM 804 C C . GLU A 1 101 ? -4.473 -23.016 -5.926 1 98 101 GLU A C 1
ATOM 806 O O . GLU A 1 101 ? -4.496 -22.672 -7.109 1 98 101 GLU A O 1
ATOM 811 N N . VAL A 1 102 ? -3.404 -23.391 -5.211 1 97.25 102 VAL A N 1
ATOM 812 C CA . VAL A 1 102 ? -2.137 -23.594 -5.906 1 97.25 102 VAL A CA 1
ATOM 813 C C . VAL A 1 102 ? -1.638 -25.016 -5.68 1 97.25 102 VAL A C 1
ATOM 815 O O . VAL A 1 102 ? -2.076 -25.688 -4.75 1 97.25 102 VAL A O 1
ATOM 818 N N . THR A 1 103 ? -0.852 -25.406 -6.652 1 87 103 THR A N 1
ATOM 819 C CA . THR A 1 103 ? -0.401 -26.797 -6.621 1 87 103 THR A CA 1
ATOM 820 C C . THR A 1 103 ? 0.677 -26.984 -5.559 1 87 103 THR A C 1
ATOM 822 O O . THR A 1 103 ? 1.528 -26.125 -5.363 1 87 103 THR A O 1
ATOM 825 N N . ASP A 1 104 ? 0.465 -27.938 -4.562 1 68.06 104 ASP A N 1
ATOM 826 C CA . ASP A 1 104 ? 1.437 -28.281 -3.525 1 68.06 104 ASP A CA 1
ATOM 827 C C . ASP A 1 104 ? 2.727 -28.812 -4.141 1 68.06 104 ASP A C 1
ATOM 829 O O . ASP A 1 104 ? 2.701 -29.438 -5.203 1 68.06 104 ASP A O 1
ATOM 833 N N . MET B 1 1 ? -4.438 26.094 1.347 1 95.62 1 MET B N 1
ATOM 834 C CA . MET B 1 1 ? -4.258 25.25 0.17 1 95.62 1 MET B CA 1
ATOM 835 C C . MET B 1 1 ? -5.105 23.984 0.276 1 95.62 1 MET B C 1
ATOM 837 O O . MET B 1 1 ? -5.199 23.391 1.348 1 95.62 1 MET B O 1
ATOM 841 N N . ARG B 1 2 ? -5.73 23.594 -0.876 1 98.12 2 ARG B N 1
ATOM 842 C CA . ARG B 1 2 ? -6.559 22.391 -0.853 1 98.12 2 ARG B CA 1
ATOM 843 C C . ARG B 1 2 ? -5.695 21.141 -0.789 1 98.12 2 ARG B C 1
ATOM 845 O O . ARG B 1 2 ? -4.727 21 -1.538 1 98.12 2 ARG B O 1
ATOM 852 N N . VAL B 1 3 ? -6.098 20.266 0.053 1 98.56 3 VAL B N 1
ATOM 853 C CA . VAL B 1 3 ? -5.363 19.016 0.234 1 98.56 3 VAL B CA 1
ATOM 854 C C . VAL B 1 3 ? -5.336 18.25 -1.079 1 98.56 3 VAL B C 1
ATOM 856 O O . VAL B 1 3 ? -4.328 17.609 -1.414 1 98.56 3 VAL B O 1
ATOM 859 N N . SER B 1 4 ? -6.395 18.281 -1.864 1 98.25 4 SER B N 1
ATOM 860 C CA . SER B 1 4 ? -6.527 17.547 -3.123 1 98.25 4 SER B CA 1
ATOM 861 C C . SER B 1 4 ? -5.504 18.031 -4.148 1 98.25 4 SER B C 1
ATOM 863 O O . SER B 1 4 ? -5.273 17.375 -5.16 1 98.25 4 SER B O 1
ATOM 865 N N . GLU B 1 5 ? -4.855 19.125 -3.887 1 97.62 5 GLU B N 1
ATOM 866 C CA . GLU B 1 5 ? -3.902 19.703 -4.836 1 97.62 5 GLU B CA 1
ATOM 867 C C . GLU B 1 5 ? -2.465 19.438 -4.395 1 97.62 5 GLU B C 1
ATOM 869 O O . GLU B 1 5 ? -1.524 19.688 -5.152 1 97.62 5 GLU B O 1
ATOM 874 N N . LEU B 1 6 ? -2.295 19 -3.201 1 98.12 6 LEU B N 1
ATOM 875 C CA . LEU B 1 6 ? -0.957 18.766 -2.672 1 98.12 6 LEU B CA 1
ATOM 876 C C . LEU B 1 6 ? -0.24 17.688 -3.475 1 98.12 6 LEU B C 1
ATOM 878 O O . LEU B 1 6 ? -0.847 16.688 -3.85 1 98.12 6 LEU B O 1
ATOM 882 N N . LYS B 1 7 ? 1.03 17.938 -3.734 1 97.12 7 LYS B N 1
ATOM 883 C CA . LYS B 1 7 ? 1.863 16.969 -4.441 1 97.12 7 LYS B CA 1
ATOM 884 C C . LYS B 1 7 ? 3.334 17.125 -4.066 1 97.12 7 LYS B C 1
ATOM 886 O O . LYS B 1 7 ? 3.715 18.125 -3.439 1 97.12 7 LYS B O 1
ATOM 891 N N . GLY B 1 8 ? 4.066 16.156 -4.363 1 97.75 8 GLY B N 1
ATOM 892 C CA . GLY B 1 8 ? 5.508 16.234 -4.203 1 97.75 8 GLY B CA 1
ATOM 893 C C . GLY B 1 8 ? 5.934 16.578 -2.787 1 97.75 8 GLY B C 1
ATOM 894 O O . GLY B 1 8 ? 5.406 16.016 -1.821 1 97.75 8 GLY B O 1
ATOM 895 N N . GLU B 1 9 ? 6.906 17.484 -2.723 1 98.06 9 GLU B N 1
ATOM 896 C CA . GLU B 1 9 ? 7.523 17.812 -1.444 1 98.06 9 GLU B CA 1
ATOM 897 C C . GLU B 1 9 ? 6.52 18.469 -0.503 1 98.06 9 GLU B C 1
ATOM 899 O O . GLU B 1 9 ? 6.613 18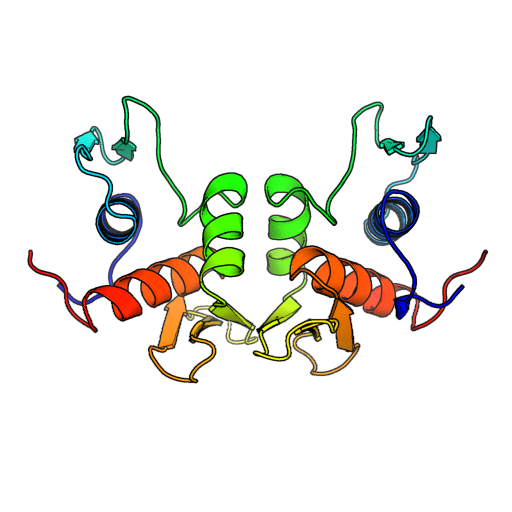.328 0.717 1 98.06 9 GLU B O 1
ATOM 904 N N . LEU B 1 10 ? 5.602 19.156 -1.015 1 97.69 10 LEU B N 1
ATOM 905 C CA . LEU B 1 10 ? 4.617 19.828 -0.167 1 97.69 10 LEU B CA 1
ATOM 906 C C . LEU B 1 10 ? 3.67 18.812 0.459 1 97.69 10 LEU B C 1
ATOM 908 O O . LEU B 1 10 ? 3.336 18.906 1.642 1 97.69 10 LEU B O 1
ATOM 912 N N . LEU B 1 11 ? 3.219 17.859 -0.328 1 98.62 11 LEU B N 1
ATOM 913 C CA . LEU B 1 11 ? 2.424 16.781 0.241 1 98.62 11 LEU B CA 1
ATOM 914 C C . LEU B 1 11 ? 3.209 16.031 1.314 1 98.62 11 LEU B C 1
ATOM 916 O O . LEU B 1 11 ? 2.701 15.805 2.416 1 98.62 11 LEU B O 1
ATOM 920 N N . ASP B 1 12 ? 4.402 15.734 1.009 1 98.75 12 ASP B N 1
ATOM 921 C CA . ASP B 1 12 ? 5.246 14.992 1.941 1 98.75 12 ASP B CA 1
ATOM 922 C C . ASP B 1 12 ? 5.473 15.781 3.227 1 98.75 12 ASP B C 1
ATOM 924 O O . ASP B 1 12 ? 5.535 15.211 4.316 1 98.75 12 ASP B O 1
ATOM 928 N N . TYR B 1 13 ? 5.59 17.109 3.084 1 98.38 13 TYR B N 1
ATOM 929 C CA . TYR B 1 13 ? 5.715 18 4.238 1 98.38 13 TYR B CA 1
ATOM 930 C C . TYR B 1 13 ? 4.508 17.859 5.16 1 98.38 13 TYR B C 1
ATOM 932 O O . TYR B 1 13 ? 4.66 17.656 6.371 1 98.38 13 TYR B O 1
ATOM 940 N N . TRP B 1 14 ? 3.391 17.922 4.625 1 98.38 14 TRP B N 1
ATOM 941 C CA . TRP B 1 14 ? 2.174 17.891 5.43 1 98.38 14 TRP B CA 1
ATOM 942 C C . TRP B 1 14 ? 1.93 16.484 5.996 1 98.38 14 TRP B C 1
ATOM 944 O O . TRP B 1 14 ? 1.35 16.344 7.074 1 98.38 14 TRP B O 1
ATOM 954 N N . VAL B 1 15 ? 2.375 15.445 5.312 1 98.81 15 VAL B N 1
ATOM 955 C CA . VAL B 1 15 ? 2.32 14.102 5.875 1 98.81 15 VAL B CA 1
ATOM 956 C C . VAL B 1 15 ? 3.207 14.023 7.117 1 98.81 15 VAL B C 1
ATOM 958 O O . VAL B 1 15 ? 2.82 13.43 8.125 1 98.81 15 VAL B O 1
ATOM 961 N N . ALA B 1 16 ? 4.375 14.617 6.988 1 98.69 16 ALA B N 1
ATOM 962 C CA . ALA B 1 16 ? 5.266 14.656 8.141 1 98.69 16 ALA B CA 1
ATOM 963 C C . ALA B 1 16 ? 4.613 15.375 9.32 1 98.69 16 ALA B C 1
ATOM 965 O O . ALA B 1 16 ? 4.672 14.898 10.453 1 98.69 16 ALA B O 1
ATOM 966 N N . LYS B 1 17 ? 4.008 16.516 9.039 1 97.88 17 LYS B N 1
ATOM 967 C CA . LYS B 1 17 ? 3.305 17.266 10.078 1 97.88 17 LYS B CA 1
ATOM 968 C C . LYS B 1 17 ? 2.182 16.422 10.688 1 97.88 17 LYS B C 1
ATOM 970 O O . LYS B 1 17 ? 2.006 16.406 11.906 1 97.88 17 LYS B O 1
ATOM 975 N N . ALA B 1 18 ? 1.46 15.758 9.844 1 98.06 18 ALA B N 1
ATOM 976 C CA . ALA B 1 18 ? 0.384 14.883 10.312 1 98.06 18 ALA B CA 1
ATOM 977 C C . ALA B 1 18 ? 0.925 13.781 11.211 1 98.06 18 ALA B C 1
ATOM 979 O O . ALA B 1 18 ? 0.222 13.297 12.102 1 98.06 18 ALA B O 1
ATOM 980 N N . ASN B 1 19 ? 2.16 13.352 10.961 1 97.38 19 ASN B N 1
ATOM 981 C CA . ASN B 1 19 ? 2.83 12.305 11.727 1 97.38 19 ASN B CA 1
ATOM 982 C C . ASN B 1 19 ? 3.518 12.867 12.969 1 97.38 19 ASN B C 1
ATOM 984 O O . ASN B 1 19 ? 4.355 12.203 13.578 1 97.38 19 ASN B O 1
ATOM 988 N N . ASP B 1 20 ? 3.258 14.102 13.266 1 96.56 20 ASP B N 1
ATOM 989 C CA . ASP B 1 20 ? 3.723 14.789 14.469 1 96.56 20 ASP B CA 1
ATOM 990 C C . ASP B 1 20 ? 5.242 14.922 14.477 1 96.56 20 ASP B C 1
ATOM 992 O O . ASP B 1 20 ? 5.883 14.766 15.516 1 96.56 20 ASP B O 1
ATOM 996 N N . VAL B 1 21 ? 5.742 14.969 13.305 1 95.5 21 VAL B N 1
ATOM 997 C CA . VAL B 1 21 ? 7.172 15.242 13.188 1 95.5 21 VAL B CA 1
ATOM 998 C C . VAL B 1 21 ? 7.449 16.703 13.539 1 95.5 21 VAL B C 1
ATOM 1000 O O . VAL B 1 21 ? 6.824 17.609 12.984 1 95.5 21 VAL B O 1
ATOM 1003 N N . GLU B 1 22 ? 8.32 16.922 14.406 1 92.62 22 GLU B N 1
ATOM 1004 C CA . GLU B 1 22 ? 8.586 18.266 14.906 1 92.62 22 GLU B CA 1
ATOM 1005 C C . GLU B 1 22 ? 9.453 19.062 13.938 1 92.62 22 GLU B C 1
ATOM 1007 O O . GLU B 1 22 ? 9.148 20.219 13.633 1 92.62 22 GLU B O 1
ATOM 1012 N N . GLU B 1 23 ? 10.523 18.438 13.484 1 95.31 23 GLU B N 1
ATOM 1013 C CA . GLU B 1 23 ? 11.461 19.141 12.617 1 95.31 23 GLU B CA 1
ATOM 1014 C C . GLU B 1 23 ? 11.383 18.609 11.188 1 95.31 23 GLU B C 1
ATOM 1016 O O . GLU B 1 23 ? 11.961 17.578 10.867 1 95.31 23 GLU B O 1
ATOM 1021 N N . VAL B 1 24 ? 10.734 19.312 10.414 1 97.12 24 VAL B N 1
ATOM 1022 C CA . VAL B 1 24 ? 10.578 18.984 9 1 97.12 24 VAL B CA 1
ATOM 1023 C C . VAL B 1 24 ? 10.922 20.203 8.148 1 97.12 24 VAL B C 1
ATOM 1025 O O . VAL B 1 24 ? 10.555 21.328 8.492 1 97.12 24 VAL B O 1
ATOM 1028 N N . HIS B 1 25 ? 11.703 20 7.031 1 96.62 25 HIS B N 1
ATOM 1029 C CA . HIS B 1 25 ? 12.094 21.062 6.117 1 96.62 25 HIS B CA 1
ATOM 1030 C C . HIS B 1 25 ? 11.961 20.625 4.664 1 96.62 25 HIS B C 1
ATOM 1032 O O . HIS B 1 25 ? 12.055 19.438 4.359 1 96.62 25 HIS B O 1
ATOM 1038 N N . VAL B 1 26 ? 11.625 21.562 3.818 1 96.94 26 VAL B N 1
ATOM 1039 C CA . VAL B 1 26 ? 11.727 21.359 2.379 1 96.94 26 VAL B CA 1
ATOM 1040 C C . VAL B 1 26 ? 12.992 22.031 1.842 1 96.94 26 VAL B C 1
ATOM 1042 O O . VAL B 1 26 ? 13.133 23.25 1.923 1 96.94 26 VAL B O 1
ATOM 1045 N N . ILE B 1 27 ? 13.922 21.25 1.389 1 96.5 27 ILE B N 1
ATOM 1046 C CA . ILE B 1 27 ? 15.195 21.719 0.848 1 96.5 27 ILE B CA 1
ATOM 1047 C C . ILE B 1 27 ? 15.352 21.234 -0.59 1 96.5 27 ILE B C 1
ATOM 1049 O O . ILE B 1 27 ? 15.273 20.031 -0.857 1 96.5 27 ILE B O 1
ATOM 1053 N N . ASP B 1 28 ? 15.609 22.141 -1.604 1 95.94 28 ASP B N 1
ATOM 1054 C CA . ASP B 1 28 ? 15.812 21.828 -3.012 1 95.94 28 ASP B CA 1
ATOM 1055 C C . ASP B 1 28 ? 14.695 20.938 -3.541 1 95.94 28 ASP B C 1
ATOM 1057 O O . ASP B 1 28 ? 14.953 19.875 -4.121 1 95.94 28 ASP B O 1
ATOM 1061 N N . SER B 1 29 ? 13.469 21.188 -3.145 1 96.25 29 SER B N 1
ATOM 1062 C CA . SER B 1 29 ? 12.266 20.531 -3.633 1 96.25 29 SER B CA 1
ATOM 1063 C C . SER B 1 29 ? 12.141 19.109 -3.074 1 96.25 29 SER B C 1
ATOM 1065 O O . SER B 1 29 ? 11.547 18.234 -3.711 1 96.25 29 SER B O 1
ATOM 1067 N N . HIS B 1 30 ? 12.781 18.906 -1.922 1 97.44 30 HIS B N 1
ATOM 1068 C CA . HIS B 1 30 ? 12.648 17.641 -1.214 1 97.44 30 HIS B CA 1
ATOM 1069 C C . HIS B 1 30 ? 12.273 17.859 0.247 1 97.44 30 HIS B C 1
ATOM 1071 O O . HIS B 1 30 ? 12.781 18.781 0.891 1 97.44 30 HIS B O 1
ATOM 1077 N N . CYS B 1 31 ? 11.328 17.062 0.706 1 98.44 31 CYS B N 1
ATOM 1078 C CA . CYS B 1 31 ? 11.016 17.062 2.131 1 98.44 31 CYS B CA 1
ATOM 1079 C C . CYS B 1 31 ? 12.078 16.297 2.914 1 98.44 31 CYS B C 1
ATOM 1081 O O . CYS B 1 31 ? 12.477 15.195 2.523 1 98.44 31 CYS B O 1
ATOM 1083 N N . VAL B 1 32 ? 12.547 16.891 3.979 1 98 32 VAL B N 1
ATOM 1084 C CA . VAL B 1 32 ? 13.617 16.328 4.793 1 98 32 VAL B CA 1
ATOM 1085 C C . VAL B 1 32 ? 13.18 16.266 6.254 1 98 32 VAL B C 1
ATOM 1087 O O . VAL B 1 32 ? 12.719 17.266 6.812 1 98 32 VAL B O 1
ATOM 1090 N N . VAL B 1 33 ? 13.25 15.047 6.836 1 97.44 33 VAL B N 1
ATOM 1091 C CA . VAL B 1 33 ? 12.984 14.789 8.242 1 97.44 33 VAL B CA 1
ATOM 1092 C C . VAL B 1 33 ? 14.211 14.172 8.906 1 97.44 33 VAL B C 1
ATOM 1094 O O . VAL B 1 33 ? 14.742 13.172 8.422 1 97.44 33 VAL B O 1
ATOM 1097 N N . ASN B 1 34 ? 14.688 14.773 9.977 1 94.88 34 ASN B N 1
ATOM 1098 C CA . ASN B 1 34 ? 15.875 14.289 10.672 1 94.88 34 ASN B CA 1
ATOM 1099 C C . ASN B 1 34 ? 17.031 14.055 9.711 1 94.88 34 ASN B C 1
ATOM 1101 O O . ASN B 1 34 ? 17.656 12.992 9.711 1 94.88 34 ASN B O 1
ATOM 1105 N N . HIS B 1 35 ? 17.172 14.922 8.789 1 93.19 35 HIS B N 1
ATOM 1106 C CA . HIS B 1 35 ? 18.281 14.977 7.848 1 93.19 35 HIS B CA 1
ATOM 1107 C C . HIS B 1 35 ? 18.203 13.836 6.836 1 93.19 35 HIS B C 1
ATOM 1109 O O . HIS B 1 35 ? 19.219 13.453 6.246 1 93.19 35 HIS B O 1
ATOM 1115 N N . GLN B 1 36 ? 17.109 13.297 6.672 1 96.44 36 GLN B N 1
ATOM 1116 C CA . GLN B 1 36 ? 16.891 12.258 5.668 1 96.44 36 GLN B CA 1
ATOM 1117 C C . GLN B 1 36 ? 15.695 12.594 4.781 1 96.44 36 GLN B C 1
ATOM 1119 O O . GLN B 1 36 ? 14.719 13.18 5.246 1 96.44 36 GLN B O 1
ATOM 1124 N N . ARG B 1 37 ? 15.812 12.156 3.543 1 97.31 37 ARG B N 1
ATOM 1125 C CA . ARG B 1 37 ? 14.703 12.367 2.617 1 97.31 37 ARG B CA 1
ATOM 1126 C C . ARG B 1 37 ? 13.461 11.609 3.076 1 97.31 37 ARG B C 1
ATOM 1128 O O . ARG B 1 37 ? 13.547 10.461 3.51 1 97.31 37 ARG B O 1
ATOM 1135 N N . TRP B 1 38 ? 12.359 12.289 3.117 1 98.38 38 TRP B N 1
ATOM 1136 C CA . TRP B 1 38 ? 11.062 11.766 3.525 1 98.38 38 TRP B CA 1
ATOM 1137 C C . TRP B 1 38 ? 10.016 11.984 2.436 1 98.38 38 TRP B C 1
ATOM 1139 O O . TRP B 1 38 ? 9.531 13.102 2.252 1 98.38 38 TRP B O 1
ATOM 1149 N N . GLU B 1 39 ? 9.703 10.852 1.718 1 98.62 39 GLU B N 1
ATOM 1150 C CA . GLU B 1 39 ? 8.859 10.953 0.532 1 98.62 39 GLU B CA 1
ATOM 1151 C C . GLU B 1 39 ? 7.797 9.859 0.518 1 98.62 39 GLU B C 1
ATOM 1153 O O . GLU B 1 39 ? 7.742 9.055 -0.411 1 98.62 39 GLU B O 1
ATOM 1158 N N . PRO B 1 40 ? 6.871 9.922 1.439 1 98.81 40 PRO B N 1
ATOM 1159 C CA . PRO B 1 40 ? 5.863 8.859 1.547 1 98.81 40 PRO B CA 1
ATOM 1160 C C . PRO B 1 40 ? 4.887 8.852 0.373 1 98.81 40 PRO B C 1
ATOM 1162 O O . PRO B 1 40 ? 4.223 7.844 0.125 1 98.81 40 PRO B O 1
ATOM 1165 N N . SER B 1 41 ? 4.793 9.906 -0.386 1 98.81 41 SER B N 1
ATOM 1166 C CA . SER B 1 41 ? 3.852 9.977 -1.498 1 98.81 41 SER B CA 1
ATOM 1167 C C . SER B 1 41 ? 4.375 9.219 -2.715 1 98.81 41 SER B C 1
ATOM 1169 O O . SER B 1 41 ? 3.629 8.961 -3.662 1 98.81 41 SER B O 1
ATOM 1171 N N . VAL B 1 42 ? 5.68 8.82 -2.678 1 98.5 42 VAL B N 1
ATOM 117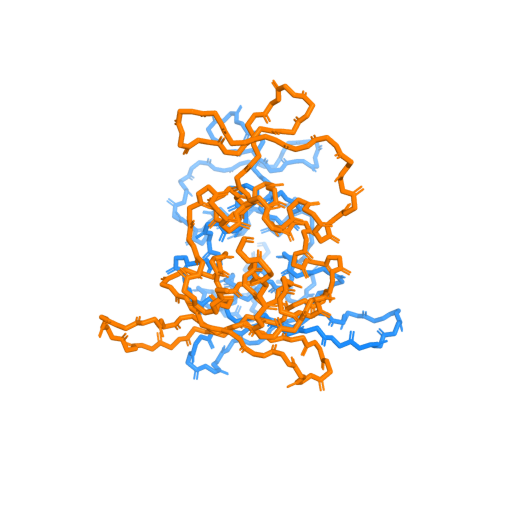2 C CA . VAL B 1 42 ? 6.23 8.094 -3.818 1 98.5 42 VAL B CA 1
ATOM 1173 C C . VAL B 1 42 ? 6.941 6.836 -3.334 1 98.5 42 VAL B C 1
ATOM 1175 O O . VAL B 1 42 ? 7.137 5.891 -4.102 1 98.5 42 VAL B O 1
ATOM 1178 N N . ASP B 1 43 ? 7.391 6.84 -2.115 1 98.75 43 ASP B N 1
ATOM 1179 C CA . ASP B 1 43 ? 8.172 5.742 -1.553 1 98.75 43 ASP B CA 1
ATOM 1180 C C . ASP B 1 43 ? 7.289 4.797 -0.744 1 98.75 43 ASP B C 1
ATOM 1182 O O . ASP B 1 43 ? 6.902 5.113 0.384 1 98.75 43 ASP B O 1
ATOM 1186 N N . TRP B 1 44 ? 7.156 3.607 -1.2 1 98.88 44 TRP B N 1
ATOM 1187 C CA . TRP B 1 44 ? 6.273 2.635 -0.566 1 98.88 44 TRP B CA 1
ATOM 1188 C C . TRP B 1 44 ? 6.809 2.221 0.8 1 98.88 44 TRP B C 1
ATOM 1190 O O . TRP B 1 44 ? 6.035 1.922 1.713 1 98.88 44 TRP B O 1
ATOM 1200 N N . SER B 1 45 ? 8.094 2.195 0.959 1 98.69 45 SER B N 1
ATOM 1201 C CA . SER B 1 45 ? 8.641 1.821 2.258 1 98.69 45 SER B CA 1
ATOM 1202 C C . SER B 1 45 ? 8.258 2.834 3.332 1 98.69 45 SER B C 1
ATOM 1204 O O . SER B 1 45 ? 8.273 2.52 4.523 1 98.69 45 SER B O 1
ATOM 1206 N N . GLN B 1 46 ? 7.918 4.008 2.918 1 98.69 46 GLN B N 1
ATOM 1207 C CA . GLN B 1 46 ? 7.516 5.051 3.857 1 98.69 46 GLN B CA 1
ATOM 1208 C C . GLN B 1 46 ? 5.996 5.184 3.912 1 98.69 46 GLN B C 1
ATOM 1210 O O . GLN B 1 46 ? 5.406 5.211 4.996 1 98.69 46 GLN B O 1
ATOM 1215 N N . GLY B 1 47 ? 5.363 5.25 2.75 1 98.81 47 GLY B N 1
ATOM 1216 C CA . GLY B 1 47 ? 3.924 5.461 2.68 1 98.81 47 GLY B CA 1
ATOM 1217 C C . GLY B 1 47 ? 3.119 4.238 3.072 1 98.81 47 GLY B C 1
ATOM 1218 O O . GLY B 1 47 ? 2.031 4.359 3.639 1 98.81 47 GLY B O 1
ATOM 1219 N N . GLY B 1 48 ? 3.613 3.055 2.76 1 98.81 48 GLY B N 1
ATOM 1220 C CA . GLY B 1 48 ? 2.926 1.803 3.031 1 98.81 48 GLY B CA 1
ATOM 1221 C C . GLY B 1 48 ? 2.58 1.619 4.496 1 98.81 48 GLY B C 1
ATOM 1222 O O . GLY B 1 48 ? 1.42 1.381 4.84 1 98.81 48 GLY 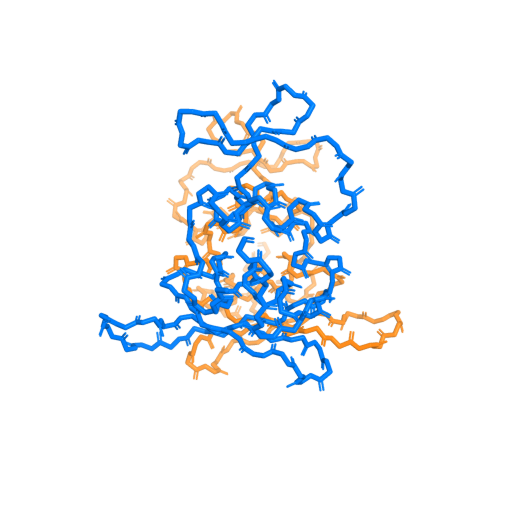B O 1
ATOM 1223 N N . PRO B 1 49 ? 3.584 1.74 5.344 1 98.69 49 PRO B N 1
ATOM 1224 C CA . PRO B 1 49 ? 3.322 1.604 6.777 1 98.69 49 PRO B CA 1
ATOM 1225 C C . PRO B 1 49 ? 2.268 2.588 7.281 1 98.69 49 PRO B C 1
ATOM 1227 O O . PRO B 1 49 ? 1.517 2.273 8.211 1 98.69 49 PRO B O 1
ATOM 1230 N N . ILE B 1 50 ? 2.186 3.762 6.738 1 98.62 50 ILE B N 1
ATOM 1231 C CA . ILE B 1 50 ? 1.176 4.738 7.129 1 98.62 50 ILE B CA 1
ATOM 1232 C C . ILE B 1 50 ? -0.21 4.238 6.727 1 98.62 50 ILE B C 1
ATOM 1234 O O . ILE B 1 50 ? -1.16 4.332 7.508 1 98.62 50 ILE B O 1
ATOM 1238 N N . ILE B 1 51 ? -0.378 3.684 5.496 1 98.56 51 ILE B N 1
ATOM 1239 C CA . ILE B 1 51 ? -1.63 3.109 5.02 1 98.56 51 ILE B CA 1
ATOM 1240 C C . ILE B 1 51 ? -2.123 2.053 6.004 1 98.56 51 ILE B C 1
ATOM 1242 O O . ILE B 1 51 ? -3.293 2.055 6.395 1 98.56 51 ILE B O 1
ATOM 1246 N N . GLU B 1 52 ? -1.215 1.209 6.383 1 97.62 52 GLU B N 1
ATOM 1247 C CA . GLU B 1 52 ? -1.552 0.117 7.293 1 97.62 52 GLU B CA 1
ATOM 1248 C C . GLU B 1 52 ? -1.916 0.644 8.68 1 97.62 52 GLU B C 1
ATOM 1250 O O . GLU B 1 52 ? -2.959 0.285 9.227 1 97.62 52 GLU B O 1
ATOM 1255 N N . ARG B 1 53 ? -1.119 1.479 9.219 1 97.12 53 ARG B N 1
ATOM 1256 C CA . ARG B 1 53 ? -1.294 1.993 10.578 1 97.12 53 ARG B CA 1
ATOM 1257 C C . ARG B 1 53 ? -2.607 2.756 10.703 1 97.12 53 ARG B C 1
ATOM 1259 O O . ARG B 1 53 ? -3.301 2.643 11.719 1 97.12 53 ARG B O 1
ATOM 1266 N N . GLU B 1 54 ? -2.957 3.535 9.711 1 97 54 GLU B N 1
ATOM 1267 C CA . GLU B 1 54 ? -4.105 4.434 9.797 1 97 54 GLU B CA 1
ATOM 1268 C C . GLU B 1 54 ? -5.367 3.77 9.25 1 97 54 GLU B C 1
ATOM 1270 O O . GLU B 1 54 ? -6.453 4.344 9.312 1 97 54 GLU B O 1
ATOM 1275 N N . GLY B 1 55 ? -5.215 2.602 8.656 1 96.38 55 GLY B N 1
ATOM 1276 C CA . GLY B 1 55 ? -6.355 1.896 8.102 1 96.38 55 GLY B CA 1
ATOM 1277 C C . GLY B 1 55 ? -6.938 2.576 6.875 1 96.38 55 GLY B C 1
ATOM 1278 O O . GLY B 1 55 ? -8.148 2.762 6.777 1 96.38 55 GLY B O 1
ATOM 1279 N N . ILE B 1 56 ? -6.102 2.979 6.008 1 98.31 56 ILE B N 1
ATOM 1280 C CA . ILE B 1 56 ? -6.535 3.676 4.805 1 98.31 56 ILE B CA 1
ATOM 1281 C C . ILE B 1 56 ? -6.93 2.66 3.734 1 98.31 56 ILE B C 1
ATOM 1283 O O . ILE B 1 56 ? -6.148 1.767 3.398 1 98.31 56 ILE B O 1
ATOM 1287 N N . ASN B 1 57 ? -8.125 2.799 3.203 1 98.56 57 ASN B N 1
ATOM 1288 C CA . ASN B 1 57 ? -8.602 1.979 2.094 1 98.56 57 ASN B CA 1
ATOM 1289 C C . ASN B 1 57 ? -8.117 2.518 0.751 1 98.56 57 ASN B C 1
ATOM 1291 O O . ASN B 1 57 ? -8.031 3.73 0.56 1 98.56 57 ASN B O 1
ATOM 1295 N N . LEU B 1 58 ? -7.836 1.635 -0.165 1 98.38 58 LEU B N 1
ATOM 1296 C CA . LEU B 1 58 ? -7.406 1.984 -1.514 1 98.38 58 LEU B C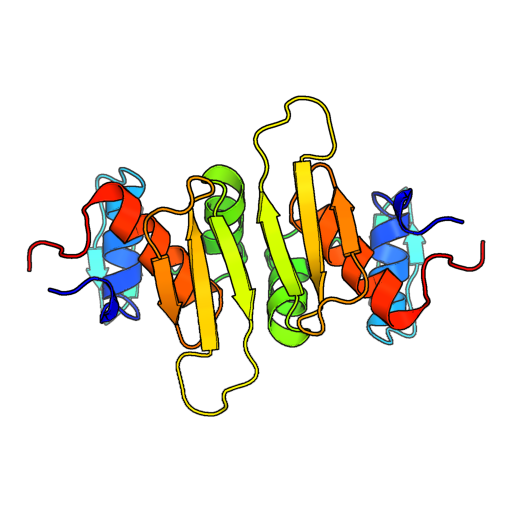A 1
ATOM 1297 C C . LEU B 1 58 ? -8.336 1.37 -2.557 1 98.38 58 LEU B C 1
ATOM 1299 O O . LEU B 1 58 ? -8.648 0.18 -2.488 1 98.38 58 LEU B O 1
ATOM 1303 N N . SER B 1 59 ? -8.695 2.223 -3.527 1 97.25 59 SER B N 1
ATOM 1304 C CA . SER B 1 59 ? -9.5 1.776 -4.664 1 97.25 59 SER B CA 1
ATOM 1305 C C . SER B 1 59 ? -8.93 2.293 -5.98 1 97.25 59 SER B C 1
ATOM 1307 O O . SER B 1 59 ? -8.547 3.461 -6.082 1 97.25 59 SER B O 1
ATOM 1309 N N . HIS B 1 60 ? -8.883 1.399 -6.961 1 94.75 60 HIS B N 1
ATOM 1310 C CA . HIS B 1 60 ? -8.344 1.724 -8.281 1 94.75 60 HIS B CA 1
ATOM 1311 C C . HIS B 1 60 ? -9.453 1.732 -9.328 1 94.75 60 HIS B C 1
ATOM 1313 O O . HIS B 1 60 ? -10.297 0.837 -9.359 1 94.75 60 HIS B O 1
ATOM 1319 N N . SER B 1 61 ? -9.484 2.754 -10.078 1 89.12 61 SER B N 1
ATOM 1320 C CA . SER B 1 61 ? -10.43 2.824 -11.188 1 89.12 61 SER B CA 1
ATOM 1321 C C . SER B 1 61 ? -9.711 2.793 -12.531 1 89.12 61 SER B C 1
ATOM 1323 O O . SER B 1 61 ? -8.477 2.848 -12.586 1 89.12 61 SER B O 1
ATOM 1325 N N . LEU B 1 62 ? -10.414 2.537 -13.688 1 80.88 62 LEU B N 1
ATOM 1326 C CA . LEU B 1 62 ? -9.836 2.371 -15.016 1 80.88 62 LEU B CA 1
ATOM 1327 C C . LEU B 1 62 ? -9.797 3.703 -15.758 1 80.88 62 LEU B C 1
ATOM 1329 O O . LEU B 1 62 ? -9.289 3.777 -16.875 1 80.88 62 LEU B O 1
ATOM 1333 N N . GLU B 1 63 ? -10.133 4.789 -15.188 1 77 63 GLU B N 1
ATOM 1334 C CA . GLU B 1 63 ? -10.227 6.051 -15.922 1 77 63 GLU B CA 1
ATOM 1335 C C . GLU B 1 63 ? -8.836 6.629 -16.203 1 77 63 GLU B C 1
ATOM 1337 O O . GLU B 1 63 ? -8.336 7.445 -15.43 1 77 63 GLU B O 1
ATOM 1342 N N . PRO B 1 64 ? -8.539 6.266 -17.594 1 71.94 64 PRO B N 1
ATOM 1343 C CA . PRO B 1 64 ? -7.219 6.785 -17.969 1 71.94 64 PRO B CA 1
ATOM 1344 C C . PRO B 1 64 ? -7.191 8.305 -18.062 1 71.94 64 PRO B C 1
ATOM 1346 O O . PRO B 1 64 ? -8.211 8.93 -18.359 1 71.94 64 PRO B O 1
ATOM 1349 N N . ASP B 1 65 ? -6.227 9.008 -17.297 1 79.69 65 ASP B N 1
ATOM 1350 C CA . ASP B 1 65 ? -5.945 10.438 -17.453 1 79.69 65 ASP B CA 1
ATOM 1351 C C . ASP B 1 65 ? -6.543 11.234 -16.297 1 79.69 65 ASP B C 1
ATOM 1353 O O . ASP B 1 65 ? -6.723 12.453 -16.406 1 79.69 65 ASP B O 1
ATOM 1357 N N . SER B 1 66 ? -7.062 10.516 -15.578 1 87.69 66 SER B N 1
ATOM 1358 C CA . SER B 1 66 ? -7.547 11.188 -14.375 1 87.69 66 SER B CA 1
ATOM 1359 C C . SER B 1 66 ? -6.992 10.531 -13.109 1 87.69 66 SER B C 1
ATOM 1361 O O . SER B 1 66 ? -6.344 9.484 -13.188 1 87.69 66 SER B O 1
ATOM 1363 N N . GLU B 1 67 ? -7.09 11.352 -12.156 1 93.38 67 GLU B N 1
ATOM 1364 C CA . GLU B 1 67 ? -6.762 10.703 -10.891 1 93.38 67 GLU B CA 1
ATOM 1365 C C . GLU B 1 67 ? -7.648 9.484 -10.648 1 93.38 67 GLU B C 1
ATOM 1367 O O . GLU B 1 67 ? -8.844 9.625 -10.375 1 93.38 67 GLU B O 1
ATOM 1372 N N . HIS B 1 68 ? -7.016 8.297 -10.75 1 94.69 68 HIS B N 1
ATOM 1373 C CA . HIS B 1 68 ? -7.781 7.059 -10.82 1 94.69 68 HIS B CA 1
ATOM 1374 C C . HIS B 1 68 ? -7.602 6.234 -9.555 1 94.69 68 HIS B C 1
ATOM 1376 O O . HIS B 1 68 ? -8.125 5.121 -9.453 1 94.69 68 HIS B O 1
ATOM 1382 N N . CYS B 1 69 ? -6.898 6.734 -8.68 1 97.19 69 CYS B N 1
ATOM 1383 C CA . CYS B 1 69 ? -6.793 6.094 -7.375 1 97.19 69 CYS B CA 1
ATOM 1384 C C . CYS B 1 69 ? -7.555 6.879 -6.316 1 97.19 69 CYS B C 1
ATOM 1386 O O . CYS B 1 69 ? -7.484 8.109 -6.277 1 97.19 69 CYS B O 1
ATOM 1388 N N . THR B 1 70 ? -8.312 6.176 -5.527 1 97.62 70 THR B N 1
ATOM 1389 C CA . THR B 1 70 ? -9.047 6.789 -4.426 1 97.62 70 THR B CA 1
ATOM 1390 C C . THR B 1 70 ? -8.648 6.164 -3.092 1 97.62 70 THR B C 1
ATOM 1392 O O . THR B 1 70 ? -8.5 4.945 -2.992 1 97.62 70 THR B O 1
ATOM 1395 N N . ALA B 1 71 ? -8.445 6.977 -2.16 1 98.56 71 ALA B N 1
ATOM 1396 C CA . ALA B 1 71 ? -8.188 6.543 -0.788 1 98.56 71 ALA B CA 1
ATOM 1397 C C . ALA B 1 71 ? -9.211 7.141 0.174 1 98.56 71 ALA B C 1
ATOM 1399 O O . ALA B 1 71 ? -9.641 8.289 0.004 1 98.56 71 ALA B O 1
ATOM 1400 N N . PHE B 1 72 ? -9.586 6.375 1.164 1 98.31 72 PHE B N 1
ATOM 1401 C CA . PHE B 1 72 ? -10.508 6.879 2.178 1 98.31 72 PHE B CA 1
ATOM 1402 C C . PHE B 1 72 ? -10.32 6.137 3.496 1 98.31 72 PHE B C 1
ATOM 1404 O O . PHE B 1 72 ? -9.867 4.988 3.51 1 98.31 72 PHE B O 1
ATOM 1411 N N . MET B 1 73 ? -10.648 6.789 4.559 1 97.69 73 MET B N 1
ATOM 1412 C CA . MET B 1 73 ? -10.492 6.195 5.883 1 97.69 73 MET B CA 1
ATOM 1413 C C . MET B 1 73 ? -11.516 5.09 6.109 1 97.69 73 MET B C 1
ATOM 1415 O O . MET B 1 73 ? -12.578 5.086 5.48 1 97.69 73 MET B O 1
ATOM 1419 N N . ARG B 1 74 ? -11.227 4.219 6.957 1 92 74 ARG B N 1
ATOM 1420 C CA . ARG B 1 74 ? -12.086 3.092 7.309 1 92 74 ARG B CA 1
ATOM 1421 C C . ARG B 1 74 ? -13.484 3.562 7.68 1 92 74 ARG B C 1
ATOM 1423 O O . ARG B 1 74 ? -14.469 2.865 7.418 1 92 74 ARG B O 1
ATOM 1430 N N . SER B 1 75 ? -13.555 4.695 8.258 1 89.56 75 SER B N 1
ATOM 1431 C CA . SER B 1 75 ? -14.836 5.262 8.664 1 89.56 75 SER B CA 1
ATOM 1432 C C . SER B 1 75 ? -15.695 5.613 7.449 1 89.56 75 SER B C 1
ATOM 1434 O O . SER B 1 75 ? -16.906 5.84 7.582 1 89.56 75 SER B O 1
ATOM 1436 N N . GLY B 1 76 ? -15.086 5.609 6.348 1 89.81 76 GLY B N 1
ATOM 1437 C CA . GLY B 1 76 ? -15.766 6.055 5.141 1 89.81 76 GLY B CA 1
ATOM 1438 C C . GLY B 1 76 ? -15.68 7.555 4.926 1 89.81 76 GLY B C 1
ATOM 1439 O O . GLY B 1 76 ? -16.062 8.062 3.871 1 89.81 76 GLY B O 1
ATOM 1440 N N . ARG B 1 77 ? -15.086 8.141 5.883 1 91.31 77 ARG B N 1
ATOM 1441 C CA . ARG B 1 77 ? -14.914 9.594 5.797 1 91.31 77 ARG B CA 1
ATOM 1442 C C . ARG B 1 77 ? -13.57 9.945 5.18 1 91.31 77 ARG B C 1
ATOM 1444 O O . ARG B 1 77 ? -12.758 9.062 4.895 1 91.31 77 ARG B O 1
ATOM 1451 N N . ASN B 1 78 ? -13.336 11.258 4.805 1 97.31 78 ASN B N 1
ATOM 1452 C CA . ASN B 1 78 ? -12.094 11.742 4.211 1 97.31 78 ASN B CA 1
ATOM 1453 C C . ASN B 1 78 ? -11.719 10.945 2.967 1 97.31 78 ASN B C 1
ATOM 1455 O O . ASN B 1 78 ? -11.023 9.93 3.059 1 97.31 78 ASN B O 1
ATOM 1459 N N . ARG B 1 79 ? -12.102 11.305 1.947 1 98.06 79 ARG B N 1
ATOM 1460 C CA . ARG B 1 79 ? -11.82 10.664 0.666 1 98.06 79 ARG B CA 1
ATOM 1461 C C . ARG B 1 79 ? -10.977 11.562 -0.229 1 98.06 79 ARG B C 1
ATOM 1463 O O . ARG B 1 79 ? -11.281 12.75 -0.387 1 98.06 79 ARG B O 1
ATOM 1470 N N . GLN B 1 80 ? -9.969 11.055 -0.753 1 98.5 80 GLN B N 1
ATOM 1471 C CA . GLN B 1 80 ? -9.094 11.805 -1.647 1 98.5 80 GLN B CA 1
ATOM 1472 C C . GLN B 1 80 ? -8.695 10.961 -2.857 1 98.5 80 GLN B C 1
ATOM 1474 O O . GLN B 1 80 ? -8.68 9.727 -2.789 1 98.5 80 GLN B O 1
ATOM 1479 N N . LYS B 1 81 ? -8.359 11.625 -3.906 1 97.75 81 LYS B N 1
ATOM 1480 C CA . LYS B 1 81 ? -7.941 10.977 -5.148 1 97.75 81 LYS B CA 1
ATOM 1481 C C . LYS B 1 81 ? -6.492 11.305 -5.484 1 97.75 81 LYS B C 1
ATOM 1483 O O . LYS B 1 81 ? -5.922 12.258 -4.938 1 97.75 81 LYS B O 1
ATOM 1488 N N . GLY B 1 82 ? -5.902 10.531 -6.344 1 97.81 82 GLY B N 1
ATOM 1489 C CA . GLY B 1 82 ? -4.559 10.758 -6.844 1 97.81 82 GLY B CA 1
ATOM 1490 C C . GLY B 1 82 ? -4.223 9.914 -8.062 1 97.81 82 GLY B C 1
ATOM 1491 O O . GLY B 1 82 ? -4.934 8.961 -8.375 1 97.81 82 GLY B O 1
ATOM 1492 N N . PHE B 1 83 ? -3.15 10.312 -8.734 1 96.38 83 PHE B N 1
ATOM 1493 C CA . PHE B 1 83 ? -2.709 9.57 -9.906 1 96.38 83 PHE B CA 1
ATOM 1494 C C . PHE B 1 83 ? -2.061 8.25 -9.5 1 96.38 83 PHE B C 1
ATOM 1496 O O . PHE B 1 83 ? -1.921 7.344 -10.328 1 96.38 83 PHE B O 1
ATOM 1503 N N . THR B 1 84 ? -1.632 8.133 -8.242 1 97.12 84 THR B N 1
ATOM 1504 C CA . THR B 1 84 ? -1.104 6.898 -7.676 1 97.12 84 THR B CA 1
ATOM 1505 C C . THR B 1 84 ? -1.763 6.594 -6.336 1 97.12 84 THR B C 1
ATOM 1507 O O . THR B 1 84 ? -2.297 7.492 -5.684 1 97.12 84 THR B O 1
ATOM 1510 N N . PRO B 1 85 ? -1.718 5.359 -5.922 1 98.44 85 PRO B N 1
ATOM 1511 C CA . PRO B 1 85 ? -2.303 5.031 -4.621 1 98.44 85 PRO B CA 1
ATOM 1512 C C . PRO B 1 85 ? -1.64 5.781 -3.469 1 98.44 85 PRO B C 1
ATOM 1514 O O . PRO B 1 85 ? -2.316 6.188 -2.52 1 98.44 85 PRO B O 1
ATOM 1517 N N . LEU B 1 86 ? -0.36 5.988 -3.576 1 98.88 86 LEU B N 1
ATOM 1518 C CA . LEU B 1 86 ? 0.337 6.66 -2.486 1 98.88 86 LEU B CA 1
ATOM 1519 C C . LEU B 1 86 ? -0.066 8.133 -2.406 1 98.88 86 LEU B C 1
ATOM 1521 O O . LEU B 1 86 ? -0.257 8.664 -1.312 1 98.88 86 LEU B O 1
ATOM 1525 N N . ILE B 1 87 ? -0.176 8.758 -3.514 1 98.81 87 ILE B N 1
ATOM 1526 C CA . ILE B 1 87 ? -0.617 10.148 -3.502 1 98.81 87 ILE B CA 1
ATOM 1527 C C . ILE B 1 87 ? -2.018 10.242 -2.898 1 98.81 87 ILE B C 1
ATOM 1529 O O . ILE B 1 87 ? -2.262 11.055 -2.006 1 98.81 87 ILE B O 1
ATOM 1533 N N . ALA B 1 88 ? -2.908 9.414 -3.32 1 98.81 88 ALA B N 1
ATOM 1534 C CA . ALA B 1 88 ? -4.27 9.391 -2.791 1 98.81 88 ALA B CA 1
ATOM 1535 C C . ALA B 1 88 ? -4.27 9.133 -1.286 1 98.81 88 ALA B C 1
ATOM 1537 O O . ALA B 1 88 ? -4.938 9.844 -0.529 1 98.81 88 ALA B O 1
ATOM 1538 N N . ALA B 1 89 ? -3.521 8.164 -0.878 1 98.88 89 ALA B N 1
ATOM 1539 C CA . ALA B 1 89 ? -3.486 7.762 0.525 1 98.88 89 ALA B CA 1
ATOM 1540 C C . ALA B 1 89 ? -2.908 8.867 1.401 1 98.88 89 ALA B C 1
ATOM 1542 O O . ALA B 1 89 ? -3.416 9.133 2.494 1 98.88 89 ALA B O 1
ATOM 1543 N N . MET B 1 90 ? -1.795 9.469 0.89 1 98.88 90 MET B N 1
ATOM 1544 C CA . MET B 1 90 ? -1.165 10.508 1.696 1 98.88 90 MET B CA 1
ATOM 1545 C C . MET B 1 90 ? -2.059 11.742 1.788 1 98.88 90 MET B C 1
ATOM 1547 O O . MET B 1 90 ? -2.139 12.383 2.84 1 98.88 90 MET B O 1
ATOM 1551 N N . ARG B 1 91 ? -2.729 12.086 0.695 1 98.94 91 ARG B N 1
ATOM 1552 C CA . ARG B 1 91 ? -3.713 13.164 0.767 1 98.94 91 ARG B CA 1
ATOM 1553 C C . ARG B 1 91 ? -4.824 12.82 1.754 1 98.94 91 ARG B C 1
ATOM 1555 O O . ARG B 1 91 ? -5.254 13.672 2.533 1 98.94 91 ARG B O 1
ATOM 1562 N N . CYS B 1 92 ? -5.289 11.594 1.697 1 98.88 92 CYS B N 1
ATOM 1563 C CA . CYS B 1 92 ? -6.336 11.133 2.605 1 98.88 92 CYS B CA 1
ATOM 1564 C C . CYS B 1 92 ? -5.883 11.242 4.059 1 98.88 92 CYS B C 1
ATOM 1566 O O . CYS B 1 92 ? -6.645 11.688 4.918 1 98.88 92 CYS B O 1
ATOM 1568 N N . TYR B 1 93 ? -4.703 10.867 4.277 1 98.81 93 TYR B N 1
ATOM 1569 C CA . TYR B 1 93 ? -4.137 10.945 5.621 1 98.81 93 TYR B CA 1
ATOM 1570 C C . TYR B 1 93 ? -4.086 12.383 6.109 1 98.81 93 TYR B C 1
ATOM 1572 O O . TYR B 1 93 ? -4.547 12.688 7.211 1 98.81 93 TYR B O 1
ATOM 1580 N N . VAL B 1 94 ? -3.523 13.273 5.32 1 98.81 94 VAL B N 1
ATOM 1581 C CA . VAL B 1 94 ? -3.457 14.688 5.672 1 98.81 94 VAL B CA 1
ATOM 1582 C C . VAL B 1 94 ? -4.863 15.234 5.91 1 98.81 94 VAL B C 1
ATOM 1584 O O . VAL B 1 94 ? -5.109 15.922 6.902 1 98.81 94 VAL B O 1
ATOM 1587 N N . ASP B 1 95 ? -5.762 14.875 5.023 1 98.75 95 ASP B N 1
ATOM 1588 C CA . ASP B 1 95 ? -7.164 15.273 5.137 1 98.75 95 ASP B CA 1
ATOM 1589 C C . ASP B 1 95 ? -7.762 14.805 6.461 1 98.75 95 ASP B C 1
ATOM 1591 O O . ASP B 1 95 ? -8.523 15.539 7.098 1 98.75 95 ASP B O 1
ATOM 1595 N N . SER B 1 96 ? -7.469 13.672 6.895 1 98.38 96 SER B N 1
ATOM 1596 C CA . SER B 1 96 ? -8.008 13.102 8.125 1 98.38 96 SER B CA 1
ATOM 1597 C C . SER B 1 96 ? -7.5 13.859 9.352 1 98.38 96 SER B C 1
ATOM 1599 O O . SER B 1 96 ? -8.148 13.852 10.398 1 98.38 96 SER B O 1
ATOM 1601 N N . LYS B 1 97 ? -6.344 14.461 9.227 1 98.19 97 LYS B N 1
ATOM 1602 C CA . LYS B 1 97 ? -5.707 15.141 10.352 1 98.19 97 LYS B CA 1
ATOM 1603 C C . LYS B 1 97 ? -6.055 16.625 10.375 1 98.19 97 LYS B C 1
ATOM 1605 O O . LYS B 1 97 ? -6.254 17.203 11.445 1 98.19 97 LYS B O 1
ATOM 1610 N N . PHE B 1 98 ? -6.199 17.234 9.195 1 98.12 98 PHE B N 1
ATOM 1611 C CA . PHE B 1 98 ? -6.254 18.688 9.141 1 98.12 98 PHE B CA 1
ATOM 1612 C C . PHE B 1 98 ? -7.523 19.156 8.445 1 98.12 98 PHE B C 1
ATOM 1614 O O . PHE B 1 98 ? -7.848 20.344 8.469 1 98.12 98 PHE B O 1
ATOM 1621 N N . GLY B 1 99 ? -8.242 18.234 7.801 1 97.69 99 GLY B N 1
ATOM 1622 C CA . GLY B 1 99 ? -9.367 18.609 6.969 1 97.69 99 GLY B CA 1
ATOM 1623 C C . GLY B 1 99 ? -8.992 18.828 5.516 1 97.69 99 GLY B C 1
ATOM 1624 O O . GLY B 1 99 ? -7.891 18.469 5.094 1 97.69 99 GLY B O 1
ATOM 1625 N N . GLU B 1 100 ? -9.859 19.328 4.754 1 97.56 100 GLU B N 1
ATOM 1626 C CA . GLU B 1 100 ? -9.703 19.406 3.305 1 97.56 100 GLU B CA 1
ATOM 1627 C C . GLU B 1 100 ? -8.727 20.5 2.91 1 97.56 100 GLU B C 1
ATOM 1629 O O . GLU B 1 100 ? -8.305 20.578 1.755 1 97.56 100 GLU B O 1
ATOM 1634 N N . GLU B 1 101 ? -8.438 21.328 3.9 1 98 101 GLU B N 1
ATOM 1635 C CA . GLU B 1 101 ? -7.527 22.438 3.637 1 98 101 GLU B CA 1
ATOM 1636 C C . GLU B 1 101 ? -6.438 22.516 4.707 1 98 101 GLU B C 1
ATOM 1638 O O . GLU B 1 101 ? -6.672 22.172 5.863 1 98 101 GLU B O 1
ATOM 1643 N N . VAL B 1 102 ? -5.27 22.938 4.195 1 97.31 102 VAL B N 1
ATOM 1644 C CA . VAL B 1 102 ? -4.164 23.188 5.117 1 97.31 102 VAL B CA 1
ATOM 1645 C C . VAL B 1 102 ? -3.688 24.625 4.977 1 97.31 102 VAL B C 1
ATOM 1647 O O . VAL B 1 102 ? -3.975 25.281 3.975 1 97.31 102 VAL B O 1
ATOM 1650 N N . THR B 1 103 ? -3.105 25.047 6.078 1 87 103 THR B N 1
ATOM 1651 C CA . THR B 1 103 ? -2.707 26.453 6.117 1 87 103 THR B CA 1
ATOM 1652 C C . THR B 1 103 ? -1.47 26.688 5.258 1 87 103 THR B C 1
ATOM 1654 O O . THR B 1 103 ? -0.572 25.844 5.207 1 87 103 THR B O 1
ATOM 1657 N N . ASP B 1 104 ? -1.535 27.625 4.25 1 67.62 104 ASP B N 1
ATOM 1658 C CA . ASP B 1 104 ? -0.411 28 3.396 1 67.62 104 ASP B CA 1
ATOM 1659 C C . ASP B 1 104 ? 0.734 28.578 4.223 1 67.62 104 ASP B C 1
ATOM 1661 O O . ASP B 1 104 ? 0.504 29.219 5.254 1 67.62 104 ASP B O 1
#

Radius of gyration: 17.56 Å; Cα contacts (8 Å, |Δi|>4): 459; chains: 2; bounding box: 36×56×34 Å

pLDDT: mean 96.06, std 5.3, range [67.62, 98.94]

Sequence (208 aa):
MRVSELKGELLDYWVAKANDVEEVHVIDSHCVVNHQRWEPSVDWSQGGPIIEREGINLSHSLEPDSEHCTAFMRSGRNRQKGFTPLIAAMRCYVDSKFGEEVTDMRVSELKGELLDYWVAKANDVEEVHVIDSHCVVNHQRWEPSVDWSQGGPIIEREGINLSHSLEPDSEHCTAFMRSGRNRQKGFTPLIAAMRCYVDSKFGEEVTD

Solvent-accessible surface area (backbone atoms only — not comparable to full-atom values): 10744 Å² total; per-residue (Å²): 77,55,36,82,70,54,51,70,34,61,34,23,44,46,40,39,49,64,68,67,49,83,65,68,46,75,56,95,80,33,17,31,42,87,89,33,83,40,51,32,48,80,34,33,66,56,28,40,57,51,36,61,74,69,30,48,20,37,41,47,57,84,52,82,95,43,62,26,13,37,10,26,34,60,86,70,46,50,72,26,52,14,78,39,62,39,38,1,39,44,35,16,52,32,24,67,70,60,39,66,46,45,87,121,79,54,36,82,69,53,50,70,34,61,34,24,42,46,40,38,49,63,66,66,48,84,65,68,46,76,54,96,80,33,16,31,42,87,91,33,84,42,50,31,47,80,34,34,66,55,27,40,58,50,36,62,73,66,30,46,22,36,42,47,57,86,52,83,92,43,64,26,14,36,10,26,35,61,86,69,46,51,71,26,52,16,80,38,62,39,37,2,39,44,36,16,50,32,26,68,70,60,37,64,47,45,88,121

InterPro domains:
  IPR019701 NinX, bacteriophage P22 [PF10765] (2-96)

Foldseek 3Di:
DFLLPDDQQRLQQLLCVLVVQDDWDQDPRFIAGPRDTGTQLPDCVRVVVVCVVQVKDWDAAPDPPDQGIWIEGPVRDQIYTGVDNRSRSSSSSSCVRDNRDDDD/DFLLPDDQQRLQQLLCVLVVQDDWDQDPRFIAGPRDTGTQLPDCVRVVVVCVVQVKDWDAAPDPPDQGIWIEGPVRPQIYTGVDNRSRRSSSSSCVRDNRDDDD